Protein 3IR9 (pdb70)

InterPro domains:
  IPR004403 Peptide chain release factor eRF1/aRF1 [PTHR10113] (5-413)
  IPR004403 Peptide chain release factor eRF1/aRF1 [TIGR03676] (8-413)
  IPR005140 eRF1/Pelota-like, N-terminal domain [PF03463] (13-135)
  IPR005140 eRF1/Pelota-like, N-terminal domain [SM01194] (1-136)
  IPR005141 eRF1 domain 2 [PF03464] (141-272)
  IPR005142 eRF1 domain 3 [PF03465] (276-412)
  IPR020918 Peptide chain release factor subunit 1 [MF_00424] (19-414)
  IPR024049 eRF1, domain 1 [G3DSA:3.30.960.10] (1-137)
  IPR024049 eRF1, domain 1 [SSF55481] (2-137)
  IPR029064 Ribosomal protein eL30-like superfamily [G3DSA:3.30.1330.30] (294-415)
  IPR029064 Ribosomal protein eL30-like superfamily [SSF55315] (272-414)
  IPR042226 eRF1, domain 2 superfamily [G3DSA:3.30.420.60] (139-261)

Secondary structure (DSSP, 8-state):
--S--SSHHHHHHHHHHHHHHHH--HHHHHHHHHHHHHT-TT-EEESHHHHHHHHTTT-EEEEEEETT---EEEEEEESSSS-EEEEEE----------B-TTT-PBEEEEEEEEHHHHHHHHHHHTT-EEEEE-S-SHHHHH---STTEEEEESS----/--S--SSHHHHHHHHHHHHHHHH--HHHHHHHHHHHHHH-TTSEEEHHHHHHHHHTTT-EEEEEEETT--EEEEEEEESSSS-EEEEEEE--------EE-TTT-SEEEEEEEEEHHHHHHHHHHHHTPEEEEE-------S-SEEEEESS----

Solvent-accessible surface area: 17846 Å² total

Foldseek 3Di:
DPDDDVCVCVVVVVVVVVVVVVQVCQVVVLVVLVVCVVVPQLQKFFDLVTLVVCLVVLFFQAKFAEPPQQKKKWKKAFPPDGDIDIDIDRDDDPDDAWAADPPPGGTMDTDDIGRSLVVSVVSCVVSVHHYGYAYCDPVSSVVVCPRSRIMTGTPHNPVD/DPDDPVCVCVVVVVVVVVVVVVLLVLCVVVVVLVVCCVVHVQQKFFDPPRLLVQLLVLFFQAKWAEPPFAKKKWKKAFPDDRDIDIDMDGHDPDDDADQADPPPRGGIGGPDIDTSVRVSVVSCVVSVHHYGYPVVVCSVVGRRIMGRTNDGDVD

B-factor: mean 75.36, std 32.59, range [22.82, 235.85]

Structure (mmCIF, N/CA/C/O backbone):
data_3IR9
#
_entry.id   3IR9
#
_cell.length_a   116.124
_cell.length_b   116.124
_cell.length_c   71.454
_cell.angle_alpha   90.00
_cell.angle_beta   90.00
_cell.angle_gamma   120.00
#
_symmetry.space_group_name_H-M   'H 3'
#
loop_
_entity.id
_entity.type
_entity.pdbx_description
1 polymer 'Peptide chain release factor subunit 1'
2 non-polymer 'ZINC ION'
3 water water
#
loop_
_atom_site.group_PDB
_atom_site.id
_atom_site.type_symbol
_atom_site.label_atom_id
_atom_site.label_alt_id
_atom_site.label_comp_id
_atom_site.label_asym_id
_atom_site.label_entity_id
_atom_site.label_seq_id
_atom_site.pdbx_PDB_ins_code
_atom_site.Cartn_x
_atom_site.Cartn_y
_atom_site.Cartn_z
_atom_site.occupancy
_atom_site.B_iso_or_equiv
_atom_site.auth_seq_id
_atom_site.auth_comp_id
_atom_site.auth_asym_id
_atom_site.auth_atom_id
_atom_site.pdbx_PDB_model_num
ATOM 1 N N . ALA A 1 3 ? 5.061 36.781 5.892 1.00 65.02 252 ALA A N 1
ATOM 2 C CA . ALA A 1 3 ? 5.560 37.429 4.682 1.00 126.04 252 ALA A CA 1
ATOM 3 C C . ALA A 1 3 ? 5.945 38.887 4.938 1.00 137.62 252 ALA A C 1
ATOM 4 O O . ALA A 1 3 ? 6.809 39.438 4.252 1.00 60.25 252 ALA A O 1
ATOM 6 N N . TYR A 1 4 ? 5.305 39.502 5.933 1.00 124.47 253 TYR A N 1
ATOM 7 C CA . TYR A 1 4 ? 5.536 40.915 6.248 1.00 76.32 253 TYR A CA 1
ATOM 8 C C . TYR A 1 4 ? 5.833 41.186 7.734 1.00 148.58 253 TYR A C 1
ATOM 9 O O . TYR A 1 4 ? 6.105 42.325 8.126 1.00 66.71 253 TYR A O 1
ATOM 18 N N . THR A 1 5 ? 5.773 40.146 8.558 1.00 107.03 254 THR A N 1
ATOM 19 C CA . THR A 1 5 ? 6.083 40.280 9.981 1.00 115.40 254 THR A CA 1
ATOM 20 C C . THR A 1 5 ? 6.406 38.903 10.571 1.00 180.21 254 THR A C 1
ATOM 21 O O . THR A 1 5 ? 5.934 37.882 10.061 1.00 108.37 254 THR A O 1
ATOM 25 N N . ASP A 1 6 ? 7.226 38.877 11.622 1.00 138.88 255 ASP A N 1
ATOM 26 C CA . ASP A 1 6 ? 7.766 37.623 12.155 1.00 54.71 255 ASP A CA 1
ATOM 27 C C . ASP A 1 6 ? 6.700 36.594 12.516 1.00 138.75 255 ASP A C 1
ATOM 28 O O . ASP A 1 6 ? 5.606 36.946 12.963 1.00 129.05 255 ASP A O 1
ATOM 33 N N . GLU A 1 7 ? 7.050 35.320 12.335 1.00 231.47 256 GLU A N 1
ATOM 34 C CA . GLU A 1 7 ? 6.121 34.208 12.520 1.00 196.60 256 GLU A CA 1
ATOM 35 C C . GLU A 1 7 ? 6.798 33.045 13.254 1.00 120.20 256 GLU A C 1
ATOM 36 O O . GLU A 1 7 ? 6.150 32.273 13.969 1.00 75.23 256 GLU A O 1
ATOM 42 N N . SER A 1 8 ? 8.108 32.927 13.057 1.00 104.20 257 SER A N 1
ATOM 43 C CA . SER A 1 8 ? 8.912 31.915 13.728 1.00 74.20 257 SER A CA 1
ATOM 44 C C . SER A 1 8 ? 8.926 32.176 15.226 1.00 84.01 257 SER A C 1
ATOM 45 O O . SER A 1 8 ? 9.512 31.414 15.993 1.00 89.42 257 SER A O 1
ATOM 48 N N . GLY A 1 9 ? 8.298 33.276 15.629 1.00 74.97 258 GLY A N 1
ATOM 49 C CA . GLY A 1 9 ? 8.130 33.601 17.032 1.00 81.50 258 GLY A CA 1
ATOM 50 C C . GLY A 1 9 ? 9.403 33.969 17.764 1.00 58.86 258 GLY A C 1
ATOM 51 O O . GLY A 1 9 ? 9.574 33.603 18.927 1.00 74.70 258 GLY A O 1
ATOM 52 N N . LEU A 1 10 ? 10.303 34.682 17.092 1.00 111.43 259 LEU A N 1
ATOM 53 C CA . LEU A 1 10 ? 11.479 35.230 17.762 1.00 59.72 259 LEU A CA 1
ATOM 54 C C . LEU A 1 10 ? 11.108 36.596 18.313 1.00 80.68 259 LEU A C 1
ATOM 55 O O . LEU A 1 10 ? 11.554 36.993 19.390 1.00 65.28 259 LEU A O 1
ATOM 60 N N . SER A 1 11 ? 10.282 37.312 17.559 1.00 55.84 260 SER A N 1
ATOM 61 C CA . SER A 1 11 ? 9.716 38.563 18.030 1.00 61.56 260 SER A CA 1
ATOM 62 C C . SER A 1 11 ? 9.115 38.336 19.404 1.00 100.17 260 SER A C 1
ATOM 63 O O . SER A 1 11 ? 9.496 38.998 20.361 1.00 79.96 260 SER A O 1
ATOM 66 N N . GLU A 1 12 ? 8.189 37.383 19.491 1.00 74.46 261 GLU A N 1
ATOM 67 C CA . GLU A 1 12 ? 7.540 37.034 20.753 1.00 57.18 261 GLU A CA 1
ATOM 68 C C . GLU A 1 12 ? 8.548 36.642 21.839 1.00 50.79 261 GLU A C 1
ATOM 69 O O . GLU A 1 12 ? 8.348 36.949 23.014 1.00 94.82 261 GLU A O 1
ATOM 75 N N . LEU A 1 13 ? 9.626 35.965 21.449 1.00 106.54 262 LEU A N 1
ATOM 76 C CA . LEU A 1 13 ? 10.661 35.576 22.405 1.00 68.45 262 LEU A CA 1
ATOM 77 C C . LEU A 1 13 ? 11.410 36.796 22.921 1.00 100.05 262 LEU A C 1
ATOM 78 O O . LEU A 1 13 ? 11.339 37.121 24.105 1.00 94.16 262 LEU A O 1
ATOM 83 N N . VAL A 1 14 ? 12.128 37.463 22.025 1.00 63.67 263 VAL A N 1
ATOM 84 C CA . VAL A 1 14 ? 12.820 38.697 22.366 1.00 62.52 263 VAL A CA 1
ATOM 85 C C . VAL A 1 14 ? 11.861 39.660 23.048 1.00 69.95 263 VAL A C 1
ATOM 86 O O . VAL A 1 14 ? 12.219 40.343 24.009 1.00 118.17 263 VAL A O 1
ATOM 90 N N . ASN A 1 15 ? 10.635 39.701 22.543 1.00 87.07 264 ASN A N 1
ATOM 91 C CA . ASN A 1 15 ? 9.589 40.531 23.118 1.00 96.16 264 ASN A CA 1
ATOM 92 C C . ASN A 1 15 ? 9.407 40.199 24.594 1.00 91.60 264 ASN A C 1
ATOM 93 O O . ASN A 1 15 ? 9.358 41.091 25.441 1.00 82.38 264 ASN A O 1
ATOM 98 N N . ALA A 1 16 ? 9.328 38.904 24.891 1.00 127.55 265 ALA A N 1
ATOM 99 C CA . ALA A 1 16 ? 9.104 38.417 26.251 1.00 128.05 265 ALA A CA 1
ATOM 100 C C . ALA A 1 16 ? 10.114 38.972 27.249 1.00 75.32 265 ALA A C 1
ATOM 101 O O . ALA A 1 16 ? 9.753 39.735 28.143 1.00 75.31 265 ALA A O 1
ATOM 103 N N . ALA A 1 17 ? 11.376 38.578 27.097 1.00 99.78 266 ALA A N 1
ATOM 104 C CA . ALA A 1 17 ? 12.434 39.036 27.989 1.00 65.87 266 ALA A CA 1
ATOM 105 C C . ALA A 1 17 ? 12.352 40.542 28.219 1.00 106.58 266 ALA A C 1
ATOM 106 O O . ALA A 1 17 ? 12.434 41.006 29.353 1.00 86.19 266 ALA A O 1
ATOM 108 N N . GLY A 1 18 ? 12.179 41.293 27.136 1.00 63.62 267 GLY A N 1
ATOM 109 C CA . GLY A 1 18 ? 12.115 42.742 27.197 1.00 41.51 267 GLY A CA 1
ATOM 110 C C . GLY A 1 18 ? 11.148 43.300 28.226 1.00 67.38 267 GLY A C 1
ATOM 111 O O . GLY A 1 18 ? 11.494 44.223 28.959 1.00 58.15 267 GLY A O 1
ATOM 112 N N . GLU A 1 19 ? 9.939 42.748 28.282 1.00 47.32 268 GLU A N 1
ATOM 113 C CA . GLU A 1 19 ? 8.907 43.241 29.197 1.00 57.97 268 GLU A CA 1
ATOM 114 C C . GLU A 1 19 ? 9.259 42.924 30.649 1.00 40.94 268 GLU A C 1
ATOM 115 O O . GLU A 1 19 ? 9.046 43.742 31.538 1.00 76.31 268 GLU A O 1
ATOM 121 N N . LYS A 1 20 ? 9.803 41.735 30.881 1.00 56.38 269 LYS A N 1
ATOM 122 C CA . LYS A 1 20 ? 10.219 41.333 32.218 1.00 53.57 269 LYS A CA 1
ATOM 123 C C . LYS A 1 20 ? 11.324 42.251 32.725 1.00 59.84 269 LYS A C 1
ATOM 124 O O . LYS A 1 20 ? 11.302 42.686 33.876 1.00 64.10 269 LYS A O 1
ATOM 130 N N . LEU A 1 21 ? 12.288 42.544 31.854 1.00 54.78 270 LEU A N 1
ATOM 131 C CA . LEU A 1 21 ? 13.410 43.404 32.209 1.00 54.17 270 LEU A CA 1
ATOM 132 C C . LEU A 1 21 ? 12.929 44.783 32.647 1.00 48.24 270 LEU A C 1
ATOM 133 O O . LEU A 1 21 ? 13.410 45.321 33.643 1.00 46.88 270 LEU A O 1
ATOM 138 N N . GLN A 1 22 ? 11.976 45.342 31.904 1.00 62.12 271 GLN A N 1
ATOM 139 C CA . GLN A 1 22 ? 11.337 46.599 32.286 1.00 51.63 271 GLN A CA 1
ATOM 140 C C . GLN A 1 22 ? 10.831 46.536 33.727 1.00 39.45 271 GLN A C 1
ATOM 141 O O . GLN A 1 22 ? 11.131 47.412 34.535 1.00 93.19 271 GLN A O 1
ATOM 147 N N . ASP A 1 23 ? 10.063 45.495 34.042 1.00 127.18 272 ASP A N 1
ATOM 148 C CA . ASP A 1 23 ? 9.487 45.337 35.376 1.00 34.26 272 ASP A CA 1
ATOM 149 C C . ASP A 1 23 ? 10.581 45.215 36.437 1.00 96.97 272 ASP A C 1
ATOM 150 O O . ASP A 1 23 ? 10.392 45.637 37.579 1.00 66.52 272 ASP A O 1
ATOM 155 N N . LEU A 1 24 ? 11.719 44.636 36.055 1.00 51.41 273 LEU A N 1
ATOM 156 C CA . LEU A 1 24 ? 12.896 44.629 36.917 1.00 64.53 273 LEU A CA 1
ATOM 157 C C . LEU A 1 24 ? 13.398 46.054 37.073 1.00 52.19 273 LEU A C 1
ATOM 158 O O . LEU A 1 24 ? 13.833 46.451 38.152 1.00 72.63 273 LEU A O 1
ATOM 163 N N . GLU A 1 25 ? 13.341 46.818 35.984 1.00 50.86 274 GLU A N 1
ATOM 164 C CA . GLU A 1 25 ? 13.781 48.206 36.010 1.00 62.42 274 GLU A CA 1
ATOM 165 C C . GLU A 1 25 ? 13.048 48.951 37.103 1.00 47.04 274 GLU A C 1
ATOM 166 O O . GLU A 1 25 ? 13.667 49.497 38.010 1.00 73.85 274 GLU A O 1
ATOM 172 N N . LEU A 1 26 ? 11.722 48.967 37.010 1.00 54.16 275 LEU A N 1
ATOM 173 C CA . LEU A 1 26 ? 10.902 49.710 37.958 1.00 66.43 275 LEU A CA 1
ATOM 174 C C . LEU A 1 26 ? 11.067 49.205 39.383 1.00 46.14 275 LEU A C 1
ATOM 175 O O . LEU A 1 26 ? 10.895 49.965 40.337 1.00 65.29 275 LEU A O 1
ATOM 188 N N . GLY A 1 28 ? 13.979 48.257 40.530 1.00 56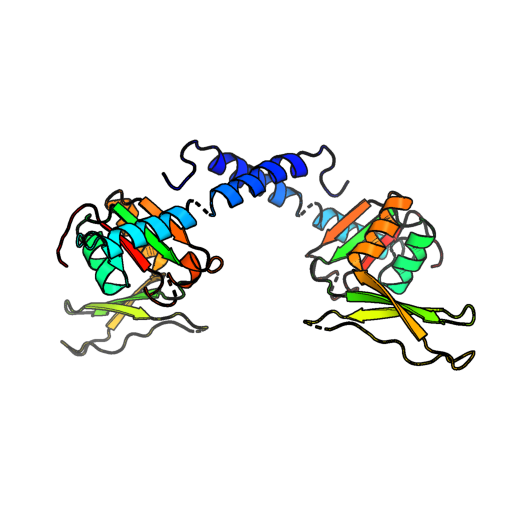.74 277 GLY A N 1
ATOM 189 C CA . GLY A 1 28 ? 15.192 48.972 40.895 1.00 39.18 277 GLY A CA 1
ATOM 190 C C . GLY A 1 28 ? 14.955 50.460 41.105 1.00 39.44 277 GLY A C 1
ATOM 191 O O . GLY A 1 28 ? 15.511 51.056 42.028 1.00 156.64 277 GLY A O 1
ATOM 192 N N . GLN A 1 29 ? 14.117 51.058 40.259 1.00 127.31 278 GLN A N 1
ATOM 193 C CA . GLN A 1 29 ? 13.782 52.478 40.365 1.00 45.40 278 GLN A CA 1
ATOM 194 C C . GLN A 1 29 ? 13.002 52.797 41.642 1.00 53.78 278 GLN A C 1
ATOM 195 O O . GLN A 1 29 ? 13.209 53.843 42.254 1.00 102.93 278 GLN A O 1
ATOM 201 N N . LYS A 1 30 ? 12.094 51.903 42.028 1.00 57.49 279 LYS A N 1
ATOM 202 C CA . LYS A 1 30 ? 11.338 52.064 43.264 1.00 54.11 279 LYS A CA 1
ATOM 203 C C . LYS A 1 30 ? 12.261 52.000 44.469 1.00 37.17 279 LYS A C 1
ATOM 204 O O . LYS A 1 30 ? 12.430 52.988 45.180 1.00 89.25 279 LYS A O 1
ATOM 210 N N . ASN A 1 31 ? 12.849 50.828 44.696 1.00 64.41 280 ASN A N 1
ATOM 211 C CA . ASN A 1 31 ? 13.759 50.617 45.819 1.00 72.52 280 ASN A CA 1
ATOM 212 C C . ASN A 1 31 ? 14.794 51.723 45.959 1.00 97.81 280 ASN A C 1
ATOM 213 O O . ASN A 1 31 ? 15.212 52.052 47.067 1.00 58.48 280 ASN A O 1
ATOM 218 N N . ALA A 1 32 ? 15.202 52.298 44.832 1.00 82.67 281 ALA A N 1
ATOM 219 C CA . ALA A 1 32 ? 16.204 53.358 44.836 1.00 63.90 281 ALA A CA 1
ATOM 220 C C . ALA A 1 32 ? 15.664 54.670 45.415 1.00 122.06 281 ALA A C 1
ATOM 221 O O . ALA A 1 32 ? 16.321 55.300 46.249 1.00 65.76 281 ALA A O 1
ATOM 223 N N . VAL A 1 33 ? 14.478 55.085 44.971 1.00 51.70 282 VAL A N 1
ATOM 224 C CA . VAL A 1 33 ? 13.846 56.269 45.532 1.00 45.16 282 VAL A CA 1
ATOM 225 C C . VAL A 1 33 ? 13.620 56.034 47.020 1.00 49.83 282 VAL A C 1
ATOM 226 O O . VAL A 1 33 ? 13.900 56.895 47.854 1.00 92.28 282 VAL A O 1
ATOM 230 N N . ARG A 1 34 ? 13.128 54.843 47.340 1.00 57.42 283 ARG A N 1
ATOM 231 C CA . ARG A 1 34 ? 12.839 54.462 48.717 1.00 146.53 283 ARG A CA 1
ATOM 232 C C . ARG A 1 34 ? 14.103 54.490 49.583 1.00 145.00 283 ARG A C 1
ATOM 233 O O . ARG A 1 34 ? 14.082 54.985 50.713 1.00 71.46 283 ARG A O 1
ATOM 241 N N . ASP A 1 35 ? 15.204 53.976 49.043 1.00 109.18 284 ASP A N 1
ATOM 242 C CA . ASP A 1 35 ? 16.477 53.992 49.757 1.00 115.90 284 ASP A CA 1
ATOM 243 C C . ASP A 1 35 ? 16.982 55.429 49.955 1.00 80.48 284 ASP A C 1
ATOM 244 O O . ASP A 1 35 ? 17.632 55.734 50.955 1.00 62.86 284 ASP A O 1
ATOM 249 N N . PHE A 1 36 ? 16.664 56.311 49.011 1.00 42.84 285 PHE A N 1
ATOM 250 C CA . PHE A 1 36 ? 16.945 57.728 49.189 1.00 40.57 285 PHE A CA 1
ATOM 251 C C . PHE A 1 36 ? 16.133 58.274 50.348 1.00 80.97 285 PHE A C 1
ATOM 252 O O . PHE A 1 36 ? 16.653 58.983 51.211 1.00 80.68 285 PHE A O 1
ATOM 260 N N . PHE A 1 37 ? 14.845 57.944 50.345 1.00 99.91 286 PHE A N 1
ATOM 261 C CA . PHE A 1 37 ? 13.937 58.346 51.410 1.00 97.60 286 PHE A CA 1
ATOM 262 C C . PHE A 1 37 ? 14.413 57.809 52.768 1.00 70.82 286 PHE A C 1
ATOM 263 O O . PHE A 1 37 ? 14.511 58.555 53.741 1.00 88.29 286 PHE A O 1
ATOM 271 N N . LYS A 1 38 ? 14.722 56.517 52.823 1.00 60.55 287 LYS A N 1
ATOM 272 C CA . LYS A 1 38 ? 15.138 55.874 54.069 1.00 47.24 287 LYS A CA 1
ATOM 273 C C . LYS A 1 38 ? 16.433 56.460 54.629 1.00 50.15 287 LYS A C 1
ATOM 274 O O . LYS A 1 38 ? 16.668 56.418 55.835 1.00 61.51 287 LYS A O 1
ATOM 280 N N . GLU A 1 39 ? 17.271 56.998 53.751 1.00 47.73 288 GLU A N 1
ATOM 281 C CA . GLU A 1 39 ? 18.512 57.634 54.170 1.00 42.24 288 GLU A CA 1
ATOM 282 C C . GLU A 1 39 ? 18.233 59.049 54.645 1.00 54.27 288 GLU A C 1
ATOM 283 O O . GLU A 1 39 ? 18.910 59.571 55.534 1.00 66.29 288 GLU A O 1
ATOM 289 N N . LEU A 1 40 ? 17.228 59.662 54.033 1.00 69.26 289 LEU A N 1
ATOM 290 C CA . LEU A 1 40 ? 16.837 61.027 54.352 1.00 74.21 289 LEU A CA 1
ATOM 291 C C . LEU A 1 40 ? 16.199 61.091 55.730 1.00 66.21 289 LEU A C 1
ATOM 292 O O . LEU A 1 40 ? 16.586 61.910 56.565 1.00 106.65 289 LEU A O 1
ATOM 297 N N . ILE A 1 41 ? 15.217 60.223 55.956 1.00 82.81 290 ILE A N 1
ATOM 298 C CA . ILE A 1 41 ? 14.519 60.163 57.231 1.00 72.86 290 ILE A CA 1
ATOM 299 C C . ILE A 1 41 ? 15.497 59.921 58.367 1.00 71.47 290 ILE A C 1
ATOM 300 O O . ILE A 1 41 ? 15.496 60.643 59.363 1.00 120.26 290 ILE A O 1
ATOM 305 N N . ALA A 1 42 ? 16.322 58.888 58.214 1.00 109.30 291 ALA A N 1
ATOM 306 C CA . ALA A 1 42 ? 17.324 58.544 59.210 1.00 44.02 291 ALA A CA 1
ATOM 307 C C . ALA A 1 42 ? 18.372 59.645 59.267 1.00 63.21 291 ALA A C 1
ATOM 308 O O . ALA A 1 42 ? 19.498 59.416 59.701 1.00 134.92 291 ALA A O 1
ATOM 310 N N . ASP A 1 43 ? 17.984 60.838 58.821 1.00 106.83 292 ASP A N 1
ATOM 311 C CA . ASP A 1 43 ? 18.878 61.990 58.748 1.00 106.43 292 ASP A CA 1
ATOM 312 C C . ASP A 1 43 ? 20.195 61.639 58.079 1.00 104.03 292 ASP A C 1
ATOM 313 O O . ASP A 1 43 ? 20.327 61.717 56.855 1.00 70.33 292 ASP A O 1
ATOM 318 N N . SER A 1 44 ? 21.159 61.246 58.904 1.00 50.78 293 SER A N 1
ATOM 319 C CA . SER A 1 44 ? 22.511 60.912 58.467 1.00 83.39 293 SER A CA 1
ATOM 320 C C . SER A 1 44 ? 23.266 62.082 57.820 1.00 145.38 293 SER A C 1
ATOM 321 O O . SER A 1 44 ? 24.452 62.280 58.081 1.00 116.03 293 SER A O 1
ATOM 324 N N . GLY A 1 45 ? 22.573 62.871 57.006 1.00 52.57 294 GLY A N 1
ATOM 325 C CA . GLY A 1 45 ? 23.237 63.870 56.195 1.00 68.62 294 GLY A CA 1
ATOM 326 C C . GLY A 1 45 ? 23.941 63.155 55.059 1.00 59.40 294 GLY A C 1
ATOM 327 O O . GLY A 1 45 ? 24.969 63.609 54.556 1.00 91.89 294 GLY A O 1
ATOM 328 N N . LYS A 1 46 ? 23.377 62.019 54.663 1.00 55.02 295 LYS A N 1
ATOM 329 C CA . LYS A 1 46 ? 23.941 61.197 53.604 1.00 55.52 295 LYS A CA 1
ATOM 330 C C . LYS A 1 46 ? 23.062 61.245 52.366 1.00 72.23 295 LYS A C 1
ATOM 331 O O . LYS A 1 46 ? 23.053 60.317 51.560 1.00 54.05 295 LYS A O 1
ATOM 337 N N . VAL A 1 47 ? 22.313 62.331 52.227 1.00 56.70 296 VAL A N 1
ATOM 338 C CA . VAL A 1 47 ? 21.469 62.519 51.061 1.00 56.03 296 VAL A CA 1
ATOM 339 C C . VAL A 1 47 ? 21.692 63.908 50.513 1.00 53.38 296 VAL A C 1
ATOM 340 O O . VAL A 1 47 ? 22.427 64.706 51.089 1.00 91.01 296 VAL A O 1
ATOM 344 N N . ALA A 1 48 ? 21.046 64.191 49.394 1.00 47.71 297 ALA A N 1
ATOM 345 C CA . ALA A 1 48 ? 21.145 65.493 48.758 1.00 40.15 297 ALA A CA 1
ATOM 346 C C . ALA A 1 48 ? 20.213 65.496 47.568 1.00 47.44 297 ALA A C 1
ATOM 347 O O . ALA A 1 48 ? 20.056 64.486 46.884 1.00 62.68 297 ALA A O 1
ATOM 349 N N . TYR A 1 49 ? 19.581 66.633 47.328 1.00 59.78 298 TYR A N 1
ATOM 350 C CA . TYR A 1 49 ? 18.608 66.735 46.254 1.00 104.40 298 TYR A CA 1
ATOM 351 C C . TYR A 1 49 ? 18.592 68.151 45.689 1.00 87.45 298 TYR A C 1
ATOM 352 O O . TYR A 1 49 ? 19.058 69.095 46.331 1.00 51.26 298 TYR A O 1
ATOM 361 N N . GLY A 1 50 ? 18.072 68.297 44.478 1.00 55.44 299 GLY A N 1
ATOM 362 C CA . GLY A 1 50 ? 18.066 69.588 43.827 1.00 34.66 299 GLY A CA 1
ATOM 363 C C . GLY A 1 50 ? 19.329 69.802 43.025 1.00 35.12 299 GLY A C 1
ATOM 364 O O . GLY A 1 50 ? 20.397 69.299 43.372 1.00 120.26 299 GLY A O 1
ATOM 365 N N . GLU A 1 51 ? 19.195 70.554 41.941 1.00 63.23 300 GLU A N 1
ATOM 366 C CA . GLU A 1 51 ? 20.292 70.789 41.017 1.00 41.61 300 GLU A CA 1
ATOM 367 C C . GLU A 1 51 ? 21.560 71.299 41.693 1.00 79.22 300 GLU A C 1
ATOM 368 O O . GLU A 1 51 ? 22.636 70.722 41.519 1.00 45.05 300 GLU A O 1
ATOM 374 N N . SER A 1 52 ? 21.434 72.379 42.460 1.00 56.95 301 SER A N 1
ATOM 375 C CA . SER A 1 52 ? 22.604 73.024 43.054 1.00 79.34 301 SER A CA 1
ATOM 376 C C . SER A 1 52 ? 23.297 72.122 44.081 1.00 51.65 301 SER A C 1
ATOM 377 O O . SER A 1 52 ? 24.517 71.934 44.027 1.00 49.76 301 SER A O 1
ATOM 380 N N . GLN A 1 53 ? 22.510 71.546 44.992 1.00 144.36 302 GLN A N 1
ATOM 381 C CA . GLN A 1 53 ? 23.051 70.734 46.086 1.00 52.41 302 GLN A CA 1
ATOM 382 C C . GLN A 1 53 ? 23.677 69.424 45.610 1.00 71.25 302 GLN A C 1
ATOM 383 O O . GLN A 1 53 ? 24.726 69.010 46.099 1.00 49.10 302 GLN A O 1
ATOM 389 N N . VAL A 1 54 ? 23.025 68.761 44.665 1.00 42.63 303 VAL A N 1
ATOM 390 C CA . VAL A 1 54 ? 23.560 67.521 44.139 1.00 34.60 303 VAL A CA 1
ATOM 391 C C . VAL A 1 54 ? 24.768 67.765 43.225 1.00 44.87 303 VAL A C 1
ATOM 392 O O . VAL A 1 54 ? 25.692 66.953 43.188 1.00 48.48 303 VAL A O 1
ATOM 396 N N . ARG A 1 55 ? 24.783 68.895 42.519 1.00 75.36 304 ARG A N 1
ATOM 397 C CA . ARG A 1 55 ? 25.904 69.206 41.624 1.00 30.43 304 ARG A CA 1
ATOM 398 C C . ARG A 1 55 ? 27.232 69.259 42.367 1.00 49.59 304 ARG A C 1
ATOM 399 O O . ARG A 1 55 ? 28.209 68.644 41.944 1.00 68.28 304 ARG A O 1
ATOM 407 N N . ALA A 1 56 ? 27.253 69.991 43.478 1.00 48.93 305 ALA A N 1
ATOM 408 C CA . ALA A 1 56 ? 28.473 70.210 44.253 1.00 65.80 305 ALA A CA 1
ATOM 409 C C . ALA A 1 56 ? 29.056 68.928 44.853 1.00 106.91 305 ALA A C 1
ATOM 410 O O . ALA A 1 56 ? 30.262 68.826 45.090 1.00 45.22 305 ALA A O 1
ATOM 412 N N . ASN A 1 57 ? 28.195 67.953 45.108 1.00 63.81 306 ASN A N 1
ATOM 413 C CA . ASN A 1 57 ? 28.651 66.695 45.668 1.00 37.48 306 ASN A CA 1
ATOM 414 C C . ASN A 1 57 ? 29.314 65.842 44.599 1.00 57.47 306 ASN A C 1
ATOM 415 O O . ASN A 1 57 ? 30.326 65.189 44.853 1.00 42.94 306 ASN A O 1
ATOM 420 N N . LEU A 1 58 ? 28.755 65.879 43.394 1.00 52.55 307 LEU A N 1
ATOM 421 C CA . LEU A 1 58 ? 29.328 65.155 42.262 1.00 36.35 307 LEU A CA 1
ATOM 422 C C . LEU A 1 58 ? 30.722 65.664 41.933 1.00 33.69 307 LEU A C 1
ATOM 423 O O . LEU A 1 58 ? 31.590 64.902 41.496 1.00 53.57 307 LEU A O 1
ATOM 428 N N . GLU A 1 59 ? 30.925 66.962 42.145 1.00 61.77 308 GLU A N 1
ATOM 429 C CA . GLU A 1 59 ? 32.198 67.609 41.840 1.00 122.03 308 GLU A CA 1
ATOM 430 C C . GLU A 1 59 ? 33.244 67.330 42.914 1.00 47.29 308 GLU A C 1
ATOM 431 O O . GLU A 1 59 ? 34.358 67.839 42.859 1.00 53.29 308 GLU A O 1
ATOM 437 N N . ILE A 1 60 ? 32.880 66.503 43.883 1.00 53.63 309 ILE A N 1
ATOM 438 C CA . ILE A 1 60 ? 33.831 66.068 44.885 1.00 61.92 309 ILE A CA 1
ATOM 439 C C . ILE A 1 60 ? 33.714 64.566 45.086 1.00 68.55 309 ILE A C 1
ATOM 440 O O . ILE A 1 60 ? 34.164 64.022 46.096 1.00 78.03 309 ILE A O 1
ATOM 445 N N . ASN A 1 61 ? 33.093 63.903 44.115 1.00 53.99 310 ASN A N 1
ATOM 446 C CA . ASN A 1 61 ? 33.089 62.446 44.071 1.00 48.50 310 ASN A CA 1
ATOM 447 C C . ASN A 1 61 ? 32.422 61.818 45.283 1.00 42.80 310 ASN A C 1
ATOM 448 O O . ASN A 1 61 ? 32.721 60.678 45.635 1.00 43.82 310 ASN A O 1
ATOM 453 N N . SER A 1 62 ? 31.524 62.566 45.920 1.00 48.76 311 SER A N 1
ATOM 454 C CA . SER A 1 62 ? 30.872 62.113 47.152 1.00 120.91 311 SER A CA 1
ATOM 455 C C . SER A 1 62 ? 29.564 61.351 46.923 1.00 39.39 311 SER A C 1
ATOM 456 O O . SER A 1 62 ? 28.963 60.839 47.871 1.00 58.89 311 SER A O 1
ATOM 459 N N . VAL A 1 63 ? 29.126 61.273 45.672 1.00 68.01 312 VAL A N 1
ATOM 460 C CA . VAL A 1 63 ? 27.835 60.660 45.366 1.00 141.90 312 VAL A CA 1
ATOM 461 C C . VAL A 1 63 ? 27.938 59.158 45.111 1.00 56.33 312 VAL A C 1
ATOM 462 O O . VAL A 1 63 ? 28.577 58.712 44.156 1.00 56.53 312 VAL A O 1
ATOM 466 N N . ASP A 1 64 ? 27.308 58.386 45.988 1.00 52.89 313 ASP A N 1
ATOM 467 C CA . ASP A 1 64 ? 27.241 56.943 45.830 1.00 45.44 313 ASP A CA 1
ATOM 468 C C . ASP A 1 64 ? 26.181 56.572 44.803 1.00 80.66 313 ASP A C 1
ATOM 469 O O . ASP A 1 64 ? 26.453 55.801 43.879 1.00 48.04 313 ASP A O 1
ATOM 474 N N . VAL A 1 65 ? 24.979 57.127 44.974 1.00 129.99 314 VAL A N 1
ATOM 475 C CA . VAL A 1 65 ? 23.854 56.890 44.066 1.00 39.18 314 VAL A CA 1
ATOM 476 C C . VAL A 1 65 ? 23.218 58.202 43.591 1.00 44.75 314 VAL A C 1
ATOM 477 O O . VAL A 1 65 ? 22.874 59.061 44.403 1.00 71.24 314 VAL A O 1
ATOM 481 N N . LEU A 1 66 ? 23.058 58.346 42.276 1.00 59.07 315 LEU A N 1
ATOM 482 C CA . LEU A 1 66 ? 22.464 59.550 41.692 1.00 46.34 315 LEU A CA 1
ATOM 483 C C . LEU A 1 66 ? 21.054 59.295 41.163 1.00 50.85 315 LEU A C 1
ATOM 484 O O . LEU A 1 66 ? 20.829 58.344 40.417 1.00 69.35 315 LEU A O 1
ATOM 489 N N . LEU A 1 67 ? 20.108 60.149 41.545 1.00 51.21 316 LEU A N 1
ATOM 490 C CA . LEU A 1 67 ? 18.720 59.994 41.110 1.00 39.96 316 LEU A CA 1
ATOM 491 C C . LEU A 1 67 ? 18.226 61.160 40.242 1.00 33.06 316 LEU A C 1
ATOM 492 O O . LEU A 1 67 ? 18.277 62.320 40.649 1.00 63.13 316 LEU A O 1
ATOM 497 N N . LEU A 1 68 ? 17.749 60.830 39.043 1.00 78.96 317 LEU A N 1
ATOM 498 C CA . LEU A 1 68 ? 17.245 61.812 38.081 1.00 52.61 317 LEU A CA 1
ATOM 4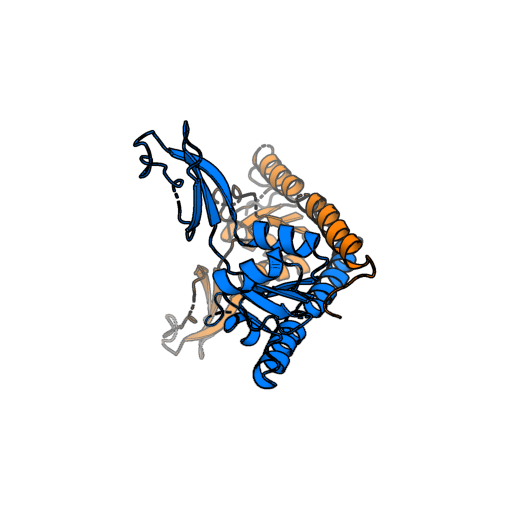99 C C . LEU A 1 68 ? 15.846 61.406 37.593 1.00 63.04 317 LEU A C 1
ATOM 500 O O . LEU A 1 68 ? 15.625 60.250 37.234 1.00 81.90 317 LEU A O 1
ATOM 505 N N . SER A 1 69 ? 14.898 62.341 37.589 1.00 64.56 318 SER A N 1
ATOM 506 C CA . SER A 1 69 ? 13.552 62.035 37.099 1.00 83.20 318 SER A CA 1
ATOM 507 C C . SER A 1 69 ? 13.555 61.889 35.583 1.00 57.53 318 SER A C 1
ATOM 508 O O . SER A 1 69 ? 14.376 62.488 34.892 1.00 99.74 318 SER A O 1
ATOM 511 N N . GLU A 1 70 ? 12.628 61.089 35.073 1.00 121.80 319 GLU A N 1
ATOM 512 C CA . GLU A 1 70 ? 12.501 60.876 33.639 1.00 93.03 319 GLU A CA 1
ATOM 513 C C . GLU A 1 70 ? 11.841 62.103 33.003 1.00 45.57 319 GLU A C 1
ATOM 514 O O . GLU A 1 70 ? 11.509 62.101 31.819 1.00 97.69 319 GLU A O 1
ATOM 520 N N . ASP A 1 71 ? 11.669 63.156 33.799 1.00 54.12 320 ASP A N 1
ATOM 521 C CA . ASP A 1 71 ? 10.955 64.346 33.349 1.00 85.32 320 ASP A CA 1
ATOM 522 C C . ASP A 1 71 ? 11.785 65.624 33.316 1.00 62.12 320 ASP A C 1
ATOM 523 O O . ASP A 1 71 ? 11.273 66.690 32.967 1.00 56.68 320 ASP A O 1
ATOM 528 N N . LEU A 1 72 ? 13.055 65.514 33.688 1.00 62.12 321 LEU A N 1
ATOM 529 C CA . LEU A 1 72 ? 13.950 66.664 33.728 1.00 74.75 321 LEU A CA 1
ATOM 530 C C . LEU A 1 72 ? 14.022 67.369 32.387 1.00 133.01 321 LEU A C 1
ATOM 531 O O . LEU A 1 72 ? 14.656 66.878 31.449 1.00 85.27 321 LEU A O 1
ATOM 536 N N . ARG A 1 73 ? 13.388 68.530 32.302 1.00 83.92 322 ARG A N 1
ATOM 537 C CA . ARG A 1 73 ? 13.429 69.316 31.082 1.00 113.76 322 ARG A CA 1
ATOM 538 C C . ARG A 1 73 ? 14.220 70.600 31.313 1.00 90.33 322 ARG A C 1
ATOM 539 O O . ARG A 1 73 ? 13.639 71.646 31.587 1.00 103.31 322 ARG A O 1
ATOM 547 N N . ALA A 1 74 ? 15.546 70.512 31.207 1.00 54.18 323 ALA A N 1
ATOM 548 C CA . ALA A 1 74 ? 16.414 71.657 31.495 1.00 93.13 323 ALA A CA 1
ATOM 549 C C . ALA A 1 74 ? 17.854 71.470 31.013 1.00 65.49 323 ALA A C 1
ATOM 550 O O . ALA A 1 74 ? 18.433 70.396 31.169 1.00 68.43 323 ALA A O 1
ATOM 552 N N . GLU A 1 75 ? 18.433 72.525 30.441 1.00 75.54 324 GLU A N 1
ATOM 553 C CA . GLU A 1 75 ? 19.812 72.469 29.965 1.00 61.80 324 GLU A CA 1
ATOM 554 C C . GLU A 1 75 ? 20.738 73.339 30.807 1.00 57.86 324 GLU A C 1
ATOM 555 O O . GLU A 1 75 ? 20.309 74.310 31.430 1.00 64.00 324 GLU A O 1
ATOM 561 N N . ARG A 1 76 ? 22.019 72.996 30.798 1.00 58.10 325 ARG A N 1
ATOM 562 C CA . ARG A 1 76 ? 23.031 73.802 31.461 1.00 44.68 325 ARG A CA 1
ATOM 563 C C . ARG A 1 76 ? 23.799 74.627 30.432 1.00 81.18 325 ARG A C 1
ATOM 564 O O . ARG A 1 76 ? 24.433 74.090 29.525 1.00 54.65 325 ARG A O 1
ATOM 572 N N . VAL A 1 77 ? 23.740 75.942 30.579 1.00 52.66 326 VAL A N 1
ATOM 573 C CA . VAL A 1 77 ? 24.362 76.834 29.615 1.00 47.57 326 VAL A CA 1
ATOM 574 C C . VAL A 1 77 ? 25.663 77.429 30.148 1.00 41.13 326 VAL A C 1
ATOM 575 O O . VAL A 1 77 ? 25.682 78.109 31.174 1.00 41.29 326 VAL A O 1
ATOM 579 N N . THR A 1 78 ? 26.759 77.170 29.449 1.00 56.44 327 THR A N 1
ATOM 580 C CA . THR A 1 78 ? 28.012 77.832 29.775 1.00 72.37 327 THR A CA 1
ATOM 581 C C . THR A 1 78 ? 28.213 79.018 28.842 1.00 76.62 327 THR A C 1
ATOM 582 O O . THR A 1 78 ? 27.913 78.948 27.648 1.00 52.12 327 THR A O 1
ATOM 586 N N . THR A 1 79 ? 28.709 80.114 29.399 1.00 55.37 328 THR A N 1
ATOM 587 C CA . THR A 1 79 ? 29.052 81.281 28.605 1.00 71.95 328 THR A CA 1
ATOM 588 C C . THR A 1 79 ? 30.446 81.778 29.015 1.00 52.93 328 THR A C 1
ATOM 589 O O . THR A 1 79 ? 30.860 81.615 30.164 1.00 59.68 328 THR A O 1
ATOM 593 N N . LYS A 1 80 ? 31.177 82.362 28.073 1.00 48.74 329 LYS A N 1
ATOM 594 C CA . LYS A 1 80 ? 32.517 82.859 28.361 1.00 53.33 329 LYS A CA 1
ATOM 595 C C . LYS A 1 80 ? 32.836 84.146 27.592 1.00 59.47 329 LYS A C 1
ATOM 596 O O . LYS A 1 80 ? 32.436 84.316 26.440 1.00 51.20 329 LYS A O 1
ATOM 602 N N . CYS A 1 81 ? 33.559 85.054 28.238 1.00 72.51 330 CYS A N 1
ATOM 603 C CA . CYS A 1 81 ? 33.896 86.322 27.613 1.00 61.50 330 CYS A CA 1
ATOM 604 C C . CYS A 1 81 ? 34.969 86.138 26.549 1.00 95.01 330 CYS A C 1
ATOM 605 O O . CYS A 1 81 ? 35.924 85.379 26.721 1.00 50.19 330 CYS A O 1
ATOM 608 N N . SER A 1 82 ? 34.797 86.857 25.450 1.00 60.93 331 SER A N 1
ATOM 609 C CA . SER A 1 82 ? 35.651 86.708 24.282 1.00 79.87 331 SER A CA 1
ATOM 610 C C . SER A 1 82 ? 37.036 87.339 24.441 1.00 51.47 331 SER A C 1
ATOM 611 O O . SER A 1 82 ? 37.900 87.159 23.583 1.00 89.99 331 SER A O 1
ATOM 614 N N . VAL A 1 83 ? 37.250 88.081 25.526 1.00 120.38 332 VAL A N 1
ATOM 615 C CA . VAL A 1 83 ? 38.558 88.691 25.769 1.00 74.97 332 VAL A CA 1
ATOM 616 C C . VAL A 1 83 ? 39.119 88.405 27.168 1.00 64.75 332 VAL A C 1
ATOM 617 O O . VAL A 1 83 ? 40.214 87.856 27.303 1.00 74.09 332 VAL A O 1
ATOM 621 N N . CYS A 1 84 ? 38.375 88.768 28.206 1.00 78.87 333 CYS A N 1
ATOM 622 C CA . CYS A 1 84 ? 38.863 88.564 29.562 1.00 68.52 333 CYS A CA 1
ATOM 623 C C . CYS A 1 84 ? 38.439 87.186 30.074 1.00 43.75 333 CYS A C 1
ATOM 624 O O . CYS A 1 84 ? 37.810 86.406 29.352 1.00 52.66 333 CYS A O 1
ATOM 627 N N . GLY A 1 85 ? 38.811 86.879 31.309 1.00 56.67 334 GLY A N 1
ATOM 628 C CA . GLY A 1 85 ? 38.575 85.561 31.861 1.00 48.50 334 GLY A CA 1
ATOM 629 C C . GLY A 1 85 ? 37.197 85.359 32.454 1.00 59.33 334 GLY A C 1
ATOM 630 O O . GLY A 1 85 ? 36.971 84.395 33.184 1.00 56.75 334 GLY A O 1
ATOM 631 N N . TYR A 1 86 ? 36.266 86.253 32.144 1.00 47.73 335 TYR A N 1
ATOM 632 C CA . TYR A 1 86 ? 34.918 86.117 32.688 1.00 53.02 335 TYR A CA 1
ATOM 633 C C . TYR A 1 86 ? 34.202 84.873 32.152 1.00 33.87 335 TYR A C 1
ATOM 634 O O . TYR A 1 86 ? 34.330 84.531 30.974 1.00 62.74 335 TYR A O 1
ATOM 643 N N . GLU A 1 87 ? 33.460 84.196 33.026 1.00 68.06 336 GLU A N 1
ATOM 644 C CA . GLU A 1 87 ? 32.582 83.098 32.619 1.00 35.04 336 GLU A CA 1
ATOM 645 C C . GLU A 1 87 ? 31.427 82.926 33.602 1.00 32.90 336 GLU A C 1
ATOM 646 O O . GLU A 1 87 ? 31.493 83.370 34.749 1.00 50.57 336 GLU A O 1
ATOM 652 N N . ASN A 1 88 ? 30.363 82.280 33.145 1.00 46.26 337 ASN A N 1
ATOM 653 C CA . ASN A 1 88 ? 29.274 81.889 34.030 1.00 62.69 337 ASN A CA 1
ATOM 654 C C . ASN A 1 88 ? 28.537 80.674 33.479 1.00 55.01 337 ASN A C 1
ATOM 655 O O . ASN A 1 88 ? 28.589 80.403 32.279 1.00 53.89 337 ASN A O 1
ATOM 660 N N . LYS A 1 89 ? 27.877 79.931 34.364 1.00 40.14 338 LYS A N 1
ATOM 661 C CA . LYS A 1 89 ? 27.023 78.823 33.958 1.00 44.23 338 LYS A CA 1
ATOM 662 C C . LYS A 1 89 ? 25.691 79.030 34.633 1.00 62.24 338 LYS A C 1
ATOM 663 O O . LYS A 1 89 ? 25.585 79.806 35.581 1.00 55.11 338 LYS A O 1
ATOM 669 N N . TRP A 1 90 ? 24.674 78.338 34.140 1.00 50.31 339 TRP A N 1
ATOM 670 C CA . TRP A 1 90 ? 23.358 78.393 34.747 1.00 80.09 339 TRP A CA 1
ATOM 671 C C . TRP A 1 90 ? 22.453 77.411 34.037 1.00 50.41 339 TRP A C 1
ATOM 672 O O . TRP A 1 90 ? 22.721 76.999 32.910 1.00 61.14 339 TRP A O 1
ATOM 683 N N . THR A 1 91 ? 21.382 77.022 34.703 1.00 60.67 340 THR A N 1
ATOM 684 C CA . THR A 1 91 ? 20.480 76.062 34.112 1.00 56.71 340 THR A CA 1
ATOM 685 C C . THR A 1 91 ? 19.182 76.728 33.692 1.00 59.66 340 THR A C 1
ATOM 686 O O . THR A 1 91 ? 18.556 77.459 34.463 1.00 66.96 340 THR A O 1
ATOM 690 N N . ARG A 1 92 ? 18.795 76.480 32.448 1.00 86.01 341 ARG A N 1
ATOM 691 C CA . ARG A 1 92 ? 17.560 77.021 31.914 1.00 88.31 341 ARG A CA 1
ATOM 692 C C . ARG A 1 92 ? 16.666 75.880 31.460 1.00 95.31 341 ARG A C 1
ATOM 693 O O . ARG A 1 92 ? 17.131 74.912 30.856 1.00 143.60 341 ARG A O 1
ATOM 701 N N . ARG A 1 93 ? 15.384 75.987 31.783 1.00 69.03 342 ARG A N 1
ATOM 702 C CA . ARG A 1 93 ? 14.395 75.027 31.322 1.00 111.09 342 ARG A CA 1
ATOM 703 C C . ARG A 1 93 ? 14.244 75.191 29.816 1.00 52.40 342 ARG A C 1
ATOM 704 O O . ARG A 1 93 ? 13.941 76.287 29.349 1.00 70.03 342 ARG A O 1
ATOM 712 N N . TRP A 1 94 ? 14.461 74.124 29.047 1.00 69.82 343 TRP A N 1
ATOM 713 C CA A TRP A 1 94 ? 14.351 74.217 27.592 0.60 102.58 343 TRP A CA 1
ATOM 714 C CA B TRP A 1 94 ? 14.351 74.213 27.593 0.40 101.78 343 TRP A CA 1
ATOM 715 C C . TRP A 1 94 ? 12.909 74.407 27.132 1.00 187.12 343 TRP A C 1
ATOM 716 O O . TRP A 1 94 ? 11.978 73.839 27.706 1.00 160.74 343 TRP A O 1
ATOM 737 N N . LYS A 1 95 ? 12.747 75.215 26.089 1.00 153.62 344 LYS A N 1
ATOM 738 C CA . LYS A 1 95 ? 11.463 75.463 25.447 1.00 106.51 344 LYS A CA 1
ATOM 739 C C . LYS A 1 95 ? 11.739 75.590 23.944 1.00 165.92 344 LYS A C 1
ATOM 740 O O . LYS A 1 95 ? 12.894 75.753 23.547 1.00 133.27 344 LYS A O 1
ATOM 746 N N . PRO A 1 96 ? 10.689 75.506 23.103 1.00 233.08 345 PRO A N 1
ATOM 747 C CA . PRO A 1 96 ? 10.840 75.553 21.642 1.00 178.40 345 PRO A CA 1
ATOM 748 C C . PRO A 1 96 ? 12.061 76.340 21.161 1.00 96.41 345 PRO A C 1
ATOM 749 O O . PRO A 1 96 ? 12.186 76.592 19.962 1.00 77.40 345 PRO A O 1
ATOM 753 N N . PRO A 1 99 ? 13.938 78.836 21.222 1.00 83.77 348 PRO A N 1
ATOM 754 C CA . PRO A 1 99 ? 15.054 78.994 20.285 1.00 139.55 348 PRO A CA 1
ATOM 755 C C . PRO A 1 99 ? 16.360 78.450 20.846 1.00 163.77 348 PRO A C 1
ATOM 756 O O . PRO A 1 99 ? 16.548 77.238 20.952 1.00 151.34 348 PRO A O 1
ATOM 760 N N . ALA A 1 100 ? 17.259 79.365 21.190 1.00 73.68 349 ALA A N 1
ATOM 761 C CA . ALA A 1 100 ? 18.549 79.017 21.765 1.00 116.76 349 ALA A CA 1
ATOM 762 C C . ALA A 1 100 ? 18.983 80.155 22.674 1.00 62.23 349 ALA A C 1
ATOM 763 O O . ALA A 1 100 ? 18.551 81.293 22.487 1.00 55.47 349 ALA A O 1
ATOM 765 N N . PRO A 1 101 ? 19.839 79.852 23.663 1.00 155.14 350 PRO A N 1
ATOM 766 C CA . PRO A 1 101 ? 20.228 80.824 24.692 1.00 54.24 350 PRO A CA 1
ATOM 767 C C . PRO A 1 101 ? 21.151 81.901 24.126 1.00 100.24 350 PRO A C 1
ATOM 768 O O . PRO A 1 101 ? 21.922 81.624 23.206 1.00 116.97 350 PRO A O 1
ATOM 772 N N . ALA A 1 102 ? 21.081 83.110 24.678 1.00 49.83 351 ALA A N 1
ATOM 773 C CA . ALA A 1 102 ? 21.838 84.238 24.137 1.00 140.87 351 ALA A CA 1
ATOM 774 C C . ALA A 1 102 ? 23.038 84.643 24.987 1.00 105.34 351 ALA A C 1
ATOM 775 O O . ALA A 1 102 ? 23.150 84.269 26.158 1.00 66.23 351 ALA A O 1
ATOM 777 N N . ALA A 1 103 ? 23.924 85.424 24.376 1.00 111.14 352 ALA A N 1
ATOM 778 C CA . ALA A 1 103 ? 25.094 85.959 25.054 1.00 70.11 352 ALA A CA 1
ATOM 779 C C . ALA A 1 103 ? 25.188 87.470 24.840 1.00 48.42 352 ALA A C 1
ATOM 780 O O . ALA A 1 103 ? 25.497 87.927 23.741 1.00 52.50 352 ALA A O 1
ATOM 782 N N . GLY A 1 104 ? 24.929 88.233 25.900 1.00 46.07 353 GLY A N 1
ATOM 783 C CA . GLY A 1 104 ? 25.042 89.679 25.862 1.00 46.26 353 GLY A CA 1
ATOM 784 C C . GLY A 1 104 ? 26.473 90.167 26.022 1.00 99.68 353 GLY A C 1
ATOM 785 O O . GLY A 1 104 ? 27.370 89.684 25.328 1.00 56.02 353 GLY A O 1
ATOM 786 N N . ASN A 1 105 ? 26.680 91.124 26.931 1.00 149.67 354 ASN A N 1
ATOM 787 C CA . ASN A 1 105 ? 27.997 91.735 27.168 1.00 61.38 354 ASN A CA 1
ATOM 788 C C . ASN A 1 105 ? 28.653 91.344 28.496 1.00 69.71 354 ASN A C 1
ATOM 789 O O . ASN A 1 105 ? 27.987 90.878 29.427 1.00 58.73 354 ASN A O 1
ATOM 794 N N . CYS A 1 106 ? 29.962 91.570 28.580 1.00 47.59 355 CYS A N 1
ATOM 795 C CA . CYS A 1 106 ? 30.742 91.221 29.766 1.00 82.80 355 CYS A CA 1
ATOM 796 C C . CYS A 1 106 ? 30.591 92.257 30.876 1.00 48.30 355 CYS A C 1
ATOM 797 O O . CYS A 1 106 ? 30.939 93.419 30.695 1.00 77.18 355 CYS A O 1
ATOM 800 N N . PRO A 1 107 ? 30.080 91.833 32.037 1.00 49.03 356 PRO A N 1
ATOM 801 C CA . PRO A 1 107 ? 29.883 92.761 33.151 1.00 49.97 356 PRO A CA 1
ATOM 802 C C . PRO A 1 107 ? 31.231 93.147 33.749 1.00 54.40 356 PRO A C 1
ATOM 803 O O . PRO A 1 107 ? 31.291 93.953 34.674 1.00 69.33 356 PRO A O 1
ATOM 807 N N . LYS A 1 108 ? 32.303 92.583 33.200 1.00 42.44 357 LYS A N 1
ATOM 808 C CA . LYS A 1 108 ? 33.655 92.869 33.666 1.00 46.95 357 LYS A CA 1
ATOM 809 C C . LYS A 1 108 ? 34.400 93.845 32.754 1.00 53.31 357 LYS A C 1
ATOM 810 O O . LYS A 1 108 ? 34.962 94.830 33.228 1.00 65.99 357 LYS A O 1
ATOM 816 N N . CYS A 1 109 ? 34.401 93.572 31.451 1.00 69.00 358 CYS A N 1
ATOM 817 C CA . CYS A 1 109 ? 35.166 94.382 30.501 1.00 46.49 358 CYS A CA 1
ATOM 818 C C . CYS A 1 109 ? 34.299 94.951 29.382 1.00 62.65 358 CYS A C 1
ATOM 819 O O . CYS A 1 109 ? 34.777 95.696 28.520 1.00 54.61 358 CYS A O 1
ATOM 822 N N . GLY A 1 110 ? 33.024 94.590 29.393 1.00 50.23 359 GLY A N 1
ATOM 823 C CA . GLY A 1 110 ? 32.088 95.111 28.418 1.00 44.07 359 GLY A CA 1
ATOM 824 C C . GLY A 1 110 ? 32.166 94.492 27.035 1.00 81.00 359 GLY A C 1
ATOM 825 O O . GLY A 1 110 ? 31.485 94.949 26.122 1.00 92.04 359 GLY A O 1
ATOM 826 N N . SER A 1 111 ? 32.987 93.459 26.870 1.00 95.55 360 SER A N 1
ATOM 827 C CA . SER A 1 111 ? 33.076 92.758 25.591 1.00 41.50 360 SER A CA 1
ATOM 828 C C . SER A 1 111 ? 31.905 91.797 25.412 1.00 87.94 360 SER A C 1
ATOM 829 O O . SER A 1 111 ? 31.228 91.446 26.380 1.00 58.34 360 SER A O 1
ATOM 832 N N . SER A 1 112 ? 31.673 91.367 24.174 1.00 81.42 361 SER A N 1
ATOM 833 C CA . SER A 1 112 ? 30.586 90.436 23.887 1.00 83.41 361 SER A CA 1
ATOM 834 C C . SER A 1 112 ? 30.878 89.057 24.470 1.00 155.40 361 SER A C 1
ATOM 835 O O . SER A 1 112 ? 31.927 88.466 24.210 1.00 70.13 361 SER A O 1
ATOM 838 N N . LEU A 1 113 ? 29.949 88.562 25.279 1.00 62.87 362 LEU A N 1
ATOM 839 C CA . LEU A 1 113 ? 29.988 87.182 25.725 1.00 49.86 362 LEU A CA 1
ATOM 840 C C . LEU A 1 113 ? 29.527 86.284 24.579 1.00 74.76 362 LEU A C 1
ATOM 841 O O . LEU A 1 113 ? 28.965 86.759 23.587 1.00 57.85 362 LEU A O 1
ATOM 846 N N . GLU A 1 114 ? 29.769 84.986 24.713 1.00 51.22 363 GLU A N 1
ATOM 847 C CA . GLU A 1 114 ? 29.342 84.024 23.709 1.00 34.31 363 GLU A CA 1
ATOM 848 C C . GLU A 1 114 ? 29.104 82.679 24.387 1.00 35.31 363 GLU A C 1
ATOM 849 O O . GLU A 1 114 ? 29.902 82.259 25.221 1.00 49.55 363 GLU A O 1
ATOM 855 N N . VAL A 1 115 ? 28.010 82.006 24.045 1.00 83.23 364 VAL A N 1
ATOM 856 C CA . VAL A 1 115 ? 27.726 80.705 24.643 1.00 52.23 364 VAL A CA 1
ATOM 857 C C . VAL A 1 115 ? 28.660 79.663 24.044 1.00 100.87 364 VAL A C 1
ATOM 858 O O . VAL A 1 115 ? 28.749 79.529 22.821 1.00 52.43 364 VAL A O 1
ATOM 862 N N . THR A 1 116 ? 29.365 78.937 24.909 1.00 108.40 365 THR A N 1
ATOM 863 C CA . THR A 1 116 ? 30.389 77.999 24.455 1.00 63.40 365 THR A CA 1
ATOM 864 C C . THR A 1 116 ? 29.918 76.539 24.431 1.00 68.18 365 THR A C 1
ATOM 865 O O . THR A 1 116 ? 30.491 75.705 23.727 1.00 46.41 365 THR A O 1
ATOM 869 N N . ASP A 1 117 ? 28.872 76.236 25.194 1.00 53.48 366 ASP A N 1
ATOM 870 C CA . ASP A 1 117 ? 28.272 74.905 25.164 1.00 63.51 366 ASP A CA 1
ATOM 871 C C . ASP A 1 117 ? 26.915 74.903 25.846 1.00 38.20 366 ASP A C 1
ATOM 872 O O . ASP A 1 117 ? 26.699 75.605 26.835 1.00 61.83 366 ASP A O 1
ATOM 877 N N . VAL A 1 118 ? 25.997 74.124 25.287 1.00 61.19 367 VAL A N 1
ATOM 878 C CA . VAL A 1 118 ? 24.747 73.811 25.952 1.00 41.29 367 VAL A CA 1
ATOM 879 C C . VAL A 1 118 ? 24.664 72.295 26.090 1.00 76.43 367 VAL A C 1
ATOM 880 O O . VAL A 1 118 ? 24.965 71.552 25.150 1.00 68.03 367 VAL A O 1
ATOM 884 N N . THR A 1 119 ? 24.288 71.849 27.283 1.00 68.27 368 THR A N 1
ATOM 885 C CA . THR A 1 119 ? 24.202 70.432 27.603 1.00 35.47 368 THR A CA 1
ATOM 886 C C . THR A 1 119 ? 22.970 70.233 28.476 1.00 54.09 368 THR A C 1
ATOM 887 O O . THR A 1 119 ? 22.763 70.971 29.438 1.00 60.00 368 THR A O 1
ATOM 891 N N . ASP A 1 120 ? 22.133 69.262 28.131 1.00 52.81 369 ASP A N 1
ATOM 892 C CA . ASP A 1 120 ? 20.992 68.942 28.977 1.00 57.84 369 ASP A CA 1
ATOM 893 C C . ASP A 1 120 ? 21.542 68.650 30.366 1.00 47.42 369 ASP A C 1
ATOM 894 O O . ASP A 1 120 ? 22.668 68.174 30.493 1.00 54.46 369 ASP A O 1
ATOM 899 N N . ILE A 1 121 ? 20.771 68.938 31.407 1.00 50.73 370 ILE A N 1
ATOM 900 C CA . ILE A 1 121 ? 21.236 68.666 32.768 1.00 87.70 370 ILE A CA 1
ATOM 901 C C . ILE A 1 121 ? 21.517 67.175 33.014 1.00 100.80 370 ILE A C 1
ATOM 902 O O . ILE A 1 121 ? 22.560 66.820 33.565 1.00 55.25 370 ILE A O 1
ATOM 907 N N . VAL A 1 122 ? 20.601 66.308 32.592 1.00 50.73 371 VAL A N 1
ATOM 908 C CA . VAL A 1 122 ? 20.787 64.864 32.756 1.00 57.23 371 VAL A CA 1
ATOM 909 C C . VAL A 1 122 ? 22.107 64.362 32.160 1.00 64.18 371 VAL A C 1
ATOM 910 O O . VAL A 1 122 ? 22.684 63.392 32.649 1.00 60.05 371 VAL A O 1
ATOM 914 N N . ASP A 1 123 ? 22.588 65.034 31.118 1.00 58.34 372 ASP A N 1
ATOM 915 C CA . ASP A 1 123 ? 23.904 64.739 30.559 1.00 61.58 372 ASP A CA 1
ATOM 916 C C . ASP A 1 123 ? 24.992 65.032 31.587 1.00 112.81 372 ASP A C 1
ATOM 917 O O . ASP A 1 123 ? 25.668 64.122 32.067 1.00 107.72 372 ASP A O 1
ATOM 922 N N . GLU A 1 124 ? 25.147 66.314 31.914 1.00 105.89 373 GLU A N 1
ATOM 923 C CA . GLU A 1 124 ? 26.201 66.785 32.811 1.00 94.78 373 GLU A CA 1
ATOM 924 C C . GLU A 1 124 ? 26.324 65.936 34.069 1.00 55.82 373 GLU A C 1
ATOM 925 O O . GLU A 1 124 ? 27.429 65.625 34.514 1.00 71.26 373 GLU A O 1
ATOM 931 N N . PHE A 1 125 ? 25.180 65.567 34.637 1.00 52.38 374 PHE A N 1
ATOM 932 C CA . PHE A 1 125 ? 25.146 64.868 35.916 1.00 38.45 374 PHE A CA 1
ATOM 933 C C . PHE A 1 125 ? 25.548 63.404 35.780 1.00 50.94 374 PHE A C 1
ATOM 934 O O . PHE A 1 125 ? 26.059 62.804 36.724 1.00 58.28 374 PHE A O 1
ATOM 942 N N . SER A 1 126 ? 25.334 62.844 34.594 1.00 66.51 375 SER A N 1
ATOM 943 C CA . SER A 1 126 ? 25.749 61.478 34.300 1.00 45.78 375 SER A CA 1
ATOM 944 C C . SER A 1 126 ? 27.243 61.417 33.983 1.00 57.86 375 SER A C 1
ATOM 945 O O . SER A 1 126 ? 27.922 60.445 34.321 1.00 57.64 375 SER A O 1
ATOM 948 N N . GLU A 1 127 ? 27.743 62.467 33.335 1.00 62.58 376 GLU A N 1
ATOM 949 C CA . GLU A 1 127 ? 29.171 62.617 33.070 1.00 41.39 376 GLU A CA 1
ATOM 950 C C . GLU A 1 127 ? 29.948 62.654 34.387 1.00 42.14 376 GLU A C 1
ATOM 951 O O . GLU A 1 127 ? 30.964 61.978 34.539 1.00 88.64 376 GLU A O 1
ATOM 957 N N . LEU A 1 128 ? 29.463 63.451 35.335 1.00 49.66 377 LEU A N 1
ATOM 958 C CA . LEU A 1 128 ? 30.097 63.553 36.643 1.00 45.84 377 LEU A CA 1
ATOM 959 C C . LEU A 1 128 ? 29.916 62.273 37.446 1.00 73.82 377 LEU A C 1
ATOM 960 O O . LEU A 1 128 ? 30.858 61.797 38.075 1.00 100.12 377 LEU A O 1
ATOM 965 N N . ALA A 1 129 ? 28.703 61.724 37.438 1.00 75.78 378 ALA A N 1
ATOM 966 C CA . ALA A 1 129 ? 28.453 60.454 38.106 1.00 67.88 378 ALA A CA 1
ATOM 967 C C . ALA A 1 129 ? 29.488 59.442 37.647 1.00 70.42 378 ALA A C 1
ATOM 968 O O . ALA A 1 129 ? 30.222 58.880 38.458 1.00 101.93 378 ALA A O 1
ATOM 970 N N . ASP A 1 130 ? 29.551 59.227 36.337 1.00 51.62 379 ASP A N 1
ATOM 971 C CA . ASP A 1 130 ? 30.470 58.255 35.761 1.00 65.33 379 ASP A CA 1
ATOM 972 C C . ASP A 1 130 ? 31.895 58.519 36.246 1.00 52.27 379 ASP A C 1
ATOM 973 O O . ASP A 1 130 ? 32.618 57.602 36.642 1.00 77.27 379 ASP A O 1
ATOM 978 N N . LYS A 1 131 ? 32.284 59.788 36.211 1.00 77.44 380 LYS A N 1
ATOM 979 C CA . LYS A 1 131 ? 33.586 60.225 36.703 1.00 130.95 380 LYS A CA 1
ATOM 980 C C . LYS A 1 131 ? 33.925 59.642 38.082 1.00 69.57 380 LYS A C 1
ATOM 981 O O . LYS A 1 131 ? 34.960 58.990 38.243 1.00 56.20 380 LYS A O 1
ATOM 987 N N . SER A 1 132 ? 33.041 59.850 39.058 1.00 164.23 381 SER A N 1
ATOM 988 C CA . SER A 1 132 ? 33.309 59.444 40.441 1.00 67.11 381 SER A CA 1
ATOM 989 C C . SER A 1 132 ? 32.814 58.036 40.774 1.00 45.27 381 SER A C 1
ATOM 990 O O . SER A 1 132 ? 32.728 57.668 41.943 1.00 57.81 381 SER A O 1
ATOM 993 N N . ASN A 1 133 ? 32.499 57.253 39.746 1.00 75.22 382 ASN A N 1
ATOM 994 C CA . ASN A 1 133 ? 31.986 55.897 39.936 1.00 50.20 382 ASN A CA 1
ATOM 995 C C . ASN A 1 133 ? 30.625 55.840 40.614 1.00 67.88 382 ASN A C 1
ATOM 996 O O . ASN A 1 133 ? 30.178 54.771 41.039 1.00 78.94 382 ASN A O 1
ATOM 1001 N N . ALA A 1 134 ? 29.976 56.993 40.723 1.00 63.16 383 ALA A N 1
ATOM 1002 C CA . ALA A 1 134 ? 28.618 57.044 41.234 1.00 57.37 383 ALA A CA 1
ATOM 1003 C C . ALA A 1 134 ? 27.735 56.141 40.376 1.00 90.55 383 ALA A C 1
ATOM 1004 O O . ALA A 1 134 ? 27.954 56.009 39.166 1.00 53.37 383 ALA A O 1
ATOM 1006 N N . LYS A 1 135 ? 26.754 55.508 41.013 1.00 61.10 384 LYS A N 1
ATOM 1007 C CA . LYS A 1 135 ? 25.754 54.714 40.303 1.00 65.13 384 LYS A CA 1
ATOM 1008 C C . LYS A 1 135 ? 24.631 55.616 39.768 1.00 69.59 384 LYS A C 1
ATOM 1009 O O . LYS A 1 135 ? 24.100 56.461 40.493 1.00 67.64 384 LYS A O 1
ATOM 1015 N N . VAL A 1 136 ? 24.278 55.437 38.497 1.00 127.56 385 VAL A N 1
ATOM 1016 C CA . VAL A 1 136 ? 23.278 56.287 37.848 1.00 86.58 385 VAL A CA 1
ATOM 1017 C C . VAL A 1 136 ? 21.922 55.586 37.681 1.00 62.86 385 VAL A C 1
ATOM 1018 O O . VAL A 1 136 ? 21.806 54.610 36.936 1.00 45.79 385 VAL A O 1
ATOM 1022 N N . VAL A 1 137 ? 20.909 56.099 38.381 1.00 40.34 386 VAL A N 1
ATOM 1023 C CA . VAL A 1 137 ? 19.546 55.562 38.335 1.00 56.15 386 VAL A CA 1
ATOM 1024 C C . VAL A 1 137 ? 18.541 56.584 37.796 1.00 143.58 386 VAL A C 1
ATOM 1025 O O . VAL A 1 137 ? 18.575 57.756 38.172 1.00 64.14 386 VAL A O 1
ATOM 1029 N N . PHE A 1 138 ? 17.640 56.133 36.924 1.00 102.79 387 PHE A N 1
ATOM 1030 C CA . PHE A 1 138 ? 16.598 57.001 36.382 1.00 71.59 387 PHE A CA 1
ATOM 1031 C C . PHE A 1 138 ? 15.242 56.667 36.987 1.00 48.43 387 PHE A C 1
ATOM 1032 O O . PHE A 1 138 ? 15.020 55.544 37.435 1.00 146.72 387 PHE A O 1
ATOM 1040 N N . VAL A 1 139 ? 14.338 57.640 37.008 1.00 54.23 388 VAL A N 1
ATOM 1041 C CA . VAL A 1 139 ? 13.054 57.440 37.661 1.00 45.48 388 VAL A CA 1
ATOM 1042 C C . VAL A 1 139 ? 11.892 57.982 36.835 1.00 96.90 388 VAL A C 1
ATOM 1043 O O . VAL A 1 139 ? 11.673 59.191 36.774 1.00 109.92 388 VAL A O 1
ATOM 1047 N N . SER A 1 140 ? 11.147 57.077 36.205 1.00 151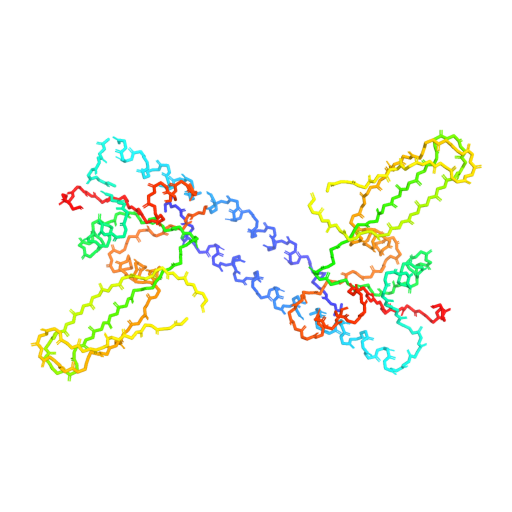.45 389 SER A N 1
ATOM 1048 C CA . SER A 1 140 ? 9.980 57.465 35.429 1.00 95.38 389 SER A CA 1
ATOM 1049 C C . SER A 1 140 ? 9.017 58.210 36.331 1.00 44.59 389 SER A C 1
ATOM 1050 O O . SER A 1 140 ? 8.972 57.980 37.538 1.00 62.70 389 SER A O 1
ATOM 1053 N N . THR A 1 141 ? 8.251 59.107 35.729 1.00 50.48 390 THR A N 1
ATOM 1054 C CA . THR A 1 141 ? 7.288 59.912 36.453 1.00 34.25 390 THR A CA 1
ATOM 1055 C C . THR A 1 141 ? 5.959 59.176 36.556 1.00 91.27 390 THR A C 1
ATOM 1056 O O . THR A 1 141 ? 4.916 59.694 36.153 1.00 157.40 390 THR A O 1
ATOM 1060 N N . ASP A 1 142 ? 5.995 57.960 37.089 1.00 73.38 391 ASP A N 1
ATOM 1061 C CA . ASP A 1 142 ? 4.786 57.149 37.166 1.00 88.28 391 ASP A CA 1
ATOM 1062 C C . ASP A 1 142 ? 4.386 56.848 38.612 1.00 118.49 391 ASP A C 1
ATOM 1063 O O . ASP A 1 142 ? 3.442 57.444 39.134 1.00 89.18 391 ASP A O 1
ATOM 1068 N N . PHE A 1 143 ? 5.101 55.928 39.257 1.00 68.28 392 PHE A N 1
ATOM 1069 C CA . PHE A 1 143 ? 4.822 55.608 40.657 1.00 56.24 392 PHE A CA 1
ATOM 1070 C C . PHE A 1 143 ? 5.046 56.833 41.534 1.00 52.62 392 PHE A C 1
ATOM 1071 O O . PHE A 1 143 ? 5.857 57.698 41.205 1.00 94.73 392 PHE A O 1
ATOM 1079 N N . ASP A 1 144 ? 4.317 56.917 42.641 1.00 48.45 393 ASP A N 1
ATOM 1080 C CA . ASP A 1 144 ? 4.314 58.144 43.426 1.00 135.68 393 ASP A CA 1
ATOM 1081 C C . ASP A 1 144 ? 5.745 58.553 43.733 1.00 60.41 393 ASP A C 1
ATOM 1082 O O . ASP A 1 144 ? 6.132 59.699 43.527 1.00 73.22 393 ASP A O 1
ATOM 1087 N N . GLU A 1 145 ? 6.528 57.596 44.213 1.00 110.72 394 GLU A N 1
ATOM 1088 C CA . GLU A 1 145 ? 7.919 57.834 44.553 1.00 55.31 394 GLU A CA 1
ATOM 1089 C C . GLU A 1 145 ? 8.599 58.605 43.431 1.00 57.26 394 GLU A C 1
ATOM 1090 O O . GLU A 1 145 ? 9.162 59.677 43.651 1.00 48.69 394 GLU A O 1
ATOM 1096 N N . GLY A 1 146 ? 8.525 58.057 42.222 1.00 66.96 395 GLY A N 1
ATOM 1097 C CA . GLY A 1 146 ? 9.113 58.686 41.053 1.00 121.13 395 GLY A CA 1
ATOM 1098 C C . GLY A 1 146 ? 8.417 59.970 40.653 1.00 87.55 395 GLY A C 1
ATOM 1099 O O . GLY A 1 146 ? 8.941 60.779 39.876 1.00 71.96 395 GLY A O 1
ATOM 1100 N N . SER A 1 147 ? 7.219 60.152 41.190 1.00 58.90 396 SER A N 1
ATOM 1101 C CA . SER A 1 147 ? 6.472 61.377 40.972 1.00 66.92 396 SER A CA 1
ATOM 1102 C C . SER A 1 147 ? 6.961 62.454 41.938 1.00 77.35 396 SER A C 1
ATOM 1103 O O . SER A 1 147 ? 7.336 63.549 41.522 1.00 78.48 396 SER A O 1
ATOM 1106 N N . GLN A 1 148 ? 6.973 62.133 43.227 1.00 89.11 397 GLN A N 1
ATOM 1107 C CA . GLN A 1 148 ? 7.488 63.057 44.230 1.00 66.59 397 GLN A CA 1
ATOM 1108 C C . GLN A 1 148 ? 8.920 63.468 43.910 1.00 100.72 397 GLN A C 1
ATOM 1109 O O . GLN A 1 148 ? 9.296 64.623 44.096 1.00 74.93 397 GLN A O 1
ATOM 1115 N N . LEU A 1 149 ? 9.713 62.520 43.420 1.00 81.07 398 LEU A N 1
ATOM 1116 C CA . LEU A 1 149 ? 11.087 62.812 43.031 1.00 91.99 398 LEU A CA 1
ATOM 1117 C C . LEU A 1 149 ? 11.155 64.105 42.222 1.00 79.76 398 LEU A C 1
ATOM 1118 O O . LEU A 1 149 ? 11.962 64.988 42.520 1.00 66.00 398 LEU A O 1
ATOM 1131 N N . ASN A 1 151 ? 8.419 66.202 41.708 1.00 98.54 400 ASN A N 1
ATOM 1132 C CA . ASN A 1 151 ? 7.572 67.200 42.359 1.00 127.31 400 ASN A CA 1
ATOM 1133 C C . ASN A 1 151 ? 8.339 68.028 43.383 1.00 130.52 400 ASN A C 1
ATOM 1134 O O . ASN A 1 151 ? 8.444 69.251 43.273 1.00 63.73 400 ASN A O 1
ATOM 1139 N N . ALA A 1 152 ? 8.875 67.343 44.384 1.00 60.14 401 ALA A N 1
ATOM 1140 C CA . ALA A 1 152 ? 9.580 68.004 45.470 1.00 52.57 401 ALA A CA 1
ATOM 1141 C C . ALA A 1 152 ? 11.056 68.243 45.160 1.00 44.90 401 ALA A C 1
ATOM 1142 O O . ALA A 1 152 ? 11.493 69.389 45.053 1.00 128.57 401 ALA A O 1
ATOM 1144 N N . PHE A 1 153 ? 11.815 67.157 45.010 1.00 167.88 402 PHE A N 1
ATOM 1145 C CA . PHE A 1 153 ? 13.282 67.219 44.988 1.00 88.02 402 PHE A CA 1
ATOM 1146 C C . PHE A 1 153 ? 13.913 67.728 43.694 1.00 81.50 402 PHE A C 1
ATOM 1147 O O . PHE A 1 153 ? 15.071 67.427 43.416 1.00 60.54 402 PHE A O 1
ATOM 1155 N N . GLY A 1 154 ? 13.169 68.494 42.907 1.00 82.52 403 GLY A N 1
ATOM 1156 C CA . GLY A 1 154 ? 13.710 69.038 41.676 1.00 42.86 403 GLY A CA 1
ATOM 1157 C C . GLY A 1 154 ? 13.988 67.971 40.634 1.00 42.24 403 GLY A C 1
ATOM 1158 O O . GLY A 1 154 ? 14.500 68.264 39.558 1.00 68.17 403 GLY A O 1
ATOM 1159 N N . GLY A 1 155 ? 13.646 66.728 40.947 1.00 62.74 404 GLY A N 1
ATOM 1160 C CA . GLY A 1 155 ? 13.831 65.639 40.004 1.00 63.56 404 GLY A CA 1
ATOM 1161 C C . GLY A 1 155 ? 15.281 65.230 39.925 1.00 53.18 404 GLY A C 1
ATOM 1162 O O . GLY A 1 155 ? 15.727 64.666 38.929 1.00 64.27 404 GLY A O 1
ATOM 1163 N N . ILE A 1 156 ? 16.013 65.532 40.994 1.00 123.42 405 ILE A N 1
ATOM 1164 C CA . ILE A 1 156 ? 17.435 65.235 41.107 1.00 53.48 405 ILE A CA 1
ATOM 1165 C C . ILE A 1 156 ? 17.768 64.993 42.574 1.00 41.58 405 ILE A C 1
ATOM 1166 O O . ILE A 1 156 ? 17.787 65.924 43.374 1.00 63.46 405 ILE A O 1
ATOM 1171 N N . ALA A 1 157 ? 18.024 63.746 42.938 1.00 46.37 406 ALA A N 1
ATOM 1172 C CA . ALA A 1 157 ? 18.360 63.431 44.316 1.00 56.49 406 ALA A CA 1
ATOM 1173 C C . ALA A 1 157 ? 19.663 62.655 44.354 1.00 73.92 406 ALA A C 1
ATOM 1174 O O . ALA A 1 157 ? 20.281 62.417 43.319 1.00 55.41 406 ALA A O 1
ATOM 1176 N N . ALA A 1 158 ? 20.083 62.260 45.548 1.00 85.61 407 ALA A N 1
ATOM 1177 C CA . ALA A 1 158 ? 21.291 61.463 45.688 1.00 79.49 407 ALA A CA 1
ATOM 1178 C C . ALA A 1 158 ? 21.475 60.933 47.103 1.00 61.30 407 ALA A C 1
ATOM 1179 O O . ALA A 1 158 ? 21.217 61.631 48.084 1.00 73.32 407 ALA A O 1
ATOM 1181 N N . ILE A 1 159 ? 21.901 59.679 47.191 1.00 65.39 408 ILE A N 1
ATOM 1182 C CA . ILE A 1 159 ? 22.402 59.125 48.434 1.00 54.93 408 ILE A CA 1
ATOM 1183 C C . ILE A 1 159 ? 23.915 59.286 48.403 1.00 79.18 408 ILE A C 1
ATOM 1184 O O . ILE A 1 159 ? 24.563 58.984 47.398 1.00 54.91 408 ILE A O 1
ATOM 1189 N N . LEU A 1 160 ? 24.478 59.780 49.497 1.00 54.50 409 LEU A N 1
ATOM 1190 C CA . LEU A 1 160 ? 25.899 60.081 49.536 1.00 44.23 409 LEU A CA 1
ATOM 1191 C C . LEU A 1 160 ? 26.695 58.948 50.179 1.00 50.35 409 LEU A C 1
ATOM 1192 O O . LEU A 1 160 ? 26.143 58.114 50.898 1.00 54.36 409 LEU A O 1
ATOM 1197 N N . ARG A 1 161 ? 27.994 58.921 49.901 1.00 67.47 410 ARG A N 1
ATOM 1198 C CA . ARG A 1 161 ? 28.896 57.948 50.506 1.00 56.54 410 ARG A CA 1
ATOM 1199 C C . ARG A 1 161 ? 29.205 58.347 51.944 1.00 42.95 410 ARG A C 1
ATOM 1200 O O . ARG A 1 161 ? 29.349 57.495 52.824 1.00 71.60 410 ARG A O 1
ATOM 1208 N N . TYR A 1 162 ?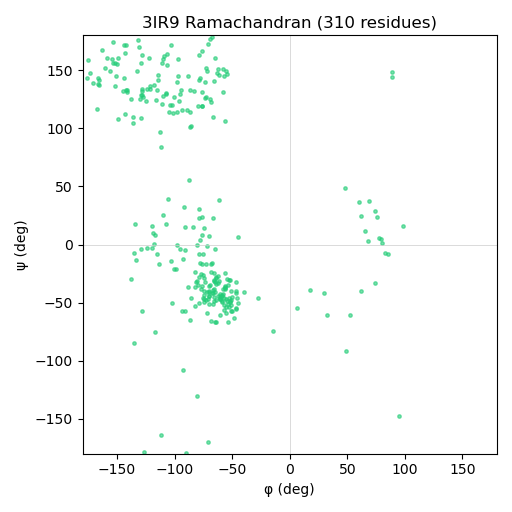 29.293 59.655 52.167 1.00 102.86 411 TYR A N 1
ATOM 1209 C CA . TYR A 1 162 ? 29.527 60.219 53.497 1.00 114.28 411 TYR A CA 1
ATOM 1210 C C . TYR A 1 162 ? 28.769 61.545 53.713 1.00 112.56 411 TYR A C 1
ATOM 1211 O O . TYR A 1 162 ? 28.173 62.097 52.782 1.00 52.02 411 TYR A O 1
ATOM 1220 N N . ASN A 1 163 ? 28.780 62.040 54.947 1.00 41.22 412 ASN A N 1
ATOM 1221 C CA . ASN A 1 163 ? 28.132 63.314 55.267 1.00 131.58 412 ASN A CA 1
ATOM 1222 C C . ASN A 1 163 ? 29.057 64.503 55.013 1.00 53.22 412 ASN A C 1
ATOM 1223 O O . ASN A 1 163 ? 29.946 64.794 55.811 1.00 118.96 412 ASN A O 1
ATOM 1228 N N . THR A 1 164 ? 28.848 65.186 53.895 1.00 93.05 413 THR A N 1
ATOM 1229 C CA . THR A 1 164 ? 29.614 66.385 53.591 1.00 61.92 413 THR A CA 1
ATOM 1230 C C . THR A 1 164 ? 29.057 67.549 54.394 1.00 102.79 413 THR A C 1
ATOM 1231 O O . THR A 1 164 ? 29.703 68.590 54.528 1.00 85.71 413 THR A O 1
ATOM 1235 N N . GLY A 1 165 ? 27.851 67.363 54.927 1.00 79.35 414 GLY A N 1
ATOM 1236 C CA . GLY A 1 165 ? 27.146 68.422 55.625 1.00 119.80 414 GLY A CA 1
ATOM 1237 C C . GLY A 1 165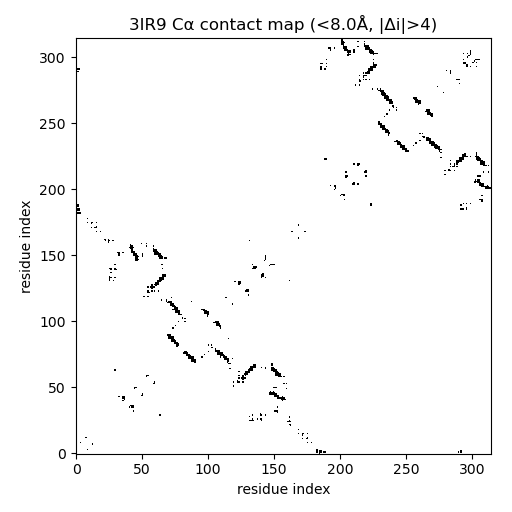 ? 26.625 69.414 54.608 1.00 151.48 414 GLY A C 1
ATOM 1238 O O . GLY A 1 165 ? 25.571 70.025 54.793 1.00 153.21 414 GLY A O 1
ATOM 1239 N N . VAL A 1 166 ? 27.388 69.566 53.529 1.00 103.88 415 VAL A N 1
ATOM 1240 C CA . VAL A 1 166 ? 26.994 70.374 52.382 1.00 170.08 415 VAL A CA 1
ATOM 1241 C C . VAL A 1 166 ? 25.563 70.054 51.971 1.00 142.60 415 VAL A C 1
ATOM 1242 O O . VAL A 1 166 ? 24.823 70.924 51.515 1.00 163.18 415 VAL A O 1
ATOM 1247 N N . ALA B 1 3 ? 22.638 46.509 42.787 1.00 56.55 252 ALA B N 1
ATOM 1248 C CA . ALA B 1 3 ? 21.525 46.577 43.729 1.00 144.09 252 ALA B CA 1
ATOM 1249 C C . ALA B 1 3 ? 20.279 47.216 43.107 1.00 156.26 252 ALA B C 1
ATOM 1250 O O . ALA B 1 3 ? 19.181 47.150 43.672 1.00 69.62 252 ALA B O 1
ATOM 1252 N N . TYR B 1 4 ? 20.453 47.829 41.938 1.00 67.98 253 TYR B N 1
ATOM 1253 C CA . TYR B 1 4 ? 19.354 48.527 41.272 1.00 80.99 253 TYR B CA 1
ATOM 1254 C C . TYR B 1 4 ? 19.237 48.239 39.765 1.00 174.88 253 TYR B C 1
ATOM 1255 O O . TYR B 1 4 ? 18.275 48.669 39.122 1.00 98.02 253 TYR B O 1
ATOM 1264 N N . THR B 1 5 ? 20.208 47.530 39.198 1.00 78.75 254 THR B N 1
ATOM 1265 C CA . THR B 1 5 ? 20.202 47.280 37.756 1.00 78.23 254 THR B CA 1
ATOM 1266 C C . THR B 1 5 ? 20.697 45.889 37.359 1.00 66.83 254 THR B C 1
ATOM 1267 O O . THR B 1 5 ? 21.201 45.131 38.185 1.00 121.00 254 THR B O 1
ATOM 1271 N N . ASP B 1 6 ? 20.540 45.569 36.079 1.00 69.33 255 ASP B N 1
ATOM 1272 C CA . ASP B 1 6 ? 21.043 44.320 35.529 1.00 80.72 255 ASP B CA 1
ATOM 1273 C C . ASP B 1 6 ? 22.488 44.487 35.086 1.00 103.77 255 ASP B C 1
ATOM 1274 O O . ASP B 1 6 ? 22.765 45.042 34.022 1.00 96.48 255 ASP B O 1
ATOM 1279 N N . GLU B 1 7 ? 23.409 44.008 35.912 1.00 71.85 256 GLU B N 1
ATOM 1280 C CA . GLU B 1 7 ? 24.823 44.047 35.577 1.00 59.55 256 GLU B CA 1
ATOM 1281 C C . GLU B 1 7 ? 25.282 42.645 35.214 1.00 92.98 256 GLU B C 1
ATOM 1282 O O . GLU B 1 7 ? 26.375 42.211 35.574 1.00 157.53 256 GLU B O 1
ATOM 1288 N N . SER B 1 8 ? 24.417 41.940 34.497 1.00 55.69 257 SER B N 1
ATOM 1289 C CA . SER B 1 8 ? 24.729 40.615 33.998 1.00 49.40 257 SER B CA 1
ATOM 1290 C C . SER B 1 8 ? 25.061 40.709 32.520 1.00 102.30 257 SER B C 1
ATOM 1291 O O . SER B 1 8 ? 25.597 39.769 31.931 1.00 88.05 257 SER B O 1
ATOM 1294 N N . GLY B 1 9 ? 24.730 41.853 31.927 1.00 110.29 258 GLY B N 1
ATOM 1295 C CA . GLY B 1 9 ? 24.873 42.050 30.496 1.00 88.92 258 GLY B CA 1
ATOM 1296 C C . GLY B 1 9 ? 23.656 41.534 29.749 1.00 104.07 258 GLY B C 1
ATOM 1297 O O . GLY B 1 9 ? 23.521 41.742 28.544 1.00 77.02 258 GLY B O 1
ATOM 1298 N N . LEU B 1 10 ? 22.767 40.860 30.475 1.00 106.38 259 LEU B N 1
ATOM 1299 C CA . LEU B 1 10 ? 21.561 40.280 29.892 1.00 54.58 259 LEU B CA 1
ATOM 1300 C C . LEU B 1 10 ? 20.764 41.355 29.169 1.00 88.63 259 LEU B C 1
ATOM 1301 O O . LEU B 1 10 ? 20.417 41.205 27.997 1.00 78.45 259 LEU B O 1
ATOM 1306 N N . SER B 1 11 ? 20.471 42.438 29.883 1.00 53.06 260 SER B N 1
ATOM 1307 C CA . SER B 1 11 ? 19.765 43.572 29.302 1.00 57.11 260 SER B CA 1
ATOM 1308 C C . SER B 1 11 ? 20.396 43.974 27.982 1.00 95.86 260 SER B C 1
ATOM 1309 O O . SER B 1 11 ? 19.767 43.884 26.928 1.00 108.02 260 SER B O 1
ATOM 1312 N N . GLU B 1 12 ? 21.650 44.408 28.053 1.00 66.39 261 GLU B N 1
ATOM 1313 C CA . GLU B 1 12 ? 22.365 44.905 26.887 1.00 75.31 261 GLU B CA 1
ATOM 1314 C C . GLU B 1 12 ? 22.067 44.068 25.638 1.00 73.75 261 GLU B C 1
ATOM 1315 O O . GLU B 1 12 ? 21.882 44.617 24.555 1.00 70.88 261 GLU B O 1
ATOM 1321 N N . LEU B 1 13 ? 22.005 42.746 25.795 1.00 80.10 262 LEU B N 1
ATOM 1322 C CA . LEU B 1 13 ? 21.795 41.842 24.662 1.00 61.27 262 LEU B CA 1
ATOM 1323 C C . LEU B 1 13 ? 20.363 41.865 24.158 1.00 58.34 262 LEU B C 1
ATOM 1324 O O . LEU B 1 13 ? 20.121 41.977 22.956 1.00 62.07 262 LEU B O 1
ATOM 1329 N N . VAL B 1 14 ? 19.420 41.733 25.085 1.00 94.59 263 VAL B N 1
ATOM 1330 C CA . VAL B 1 14 ? 18.001 41.652 24.749 1.00 117.56 263 VAL B CA 1
ATOM 1331 C C . VAL B 1 14 ? 17.483 42.993 24.244 1.00 88.79 263 VAL B C 1
ATOM 1332 O O . VAL B 1 14 ? 16.760 43.066 23.250 1.00 56.63 263 VAL B O 1
ATOM 1336 N N . ASN B 1 15 ? 17.864 44.055 24.941 1.00 115.67 264 ASN B N 1
ATOM 1337 C CA . ASN B 1 15 ? 17.514 45.404 24.535 1.00 68.01 264 ASN B CA 1
ATOM 1338 C C . ASN B 1 15 ? 18.045 45.649 23.128 1.00 54.96 264 ASN B C 1
ATOM 1339 O O . ASN B 1 15 ? 17.397 46.289 22.304 1.00 56.40 264 ASN B O 1
ATOM 1344 N N . ALA B 1 16 ? 19.232 45.117 22.858 1.00 106.44 265 ALA B N 1
ATOM 1345 C CA . ALA B 1 16 ? 19.848 45.239 21.544 1.00 48.65 265 ALA B CA 1
ATOM 1346 C C . ALA B 1 16 ? 19.166 44.328 20.530 1.00 64.52 265 ALA B C 1
ATOM 1347 O O . ALA B 1 16 ? 18.916 44.735 19.395 1.00 62.73 265 ALA B O 1
ATOM 1349 N N . ALA B 1 17 ? 18.877 43.096 20.939 1.00 49.65 266 ALA B N 1
ATOM 1350 C CA . ALA B 1 17 ? 18.189 42.146 20.073 1.00 71.57 266 ALA B CA 1
ATOM 1351 C C . ALA B 1 17 ? 16.785 42.646 19.763 1.00 66.90 266 ALA B C 1
ATOM 1352 O O . ALA B 1 17 ? 16.230 42.348 18.707 1.00 67.25 266 ALA B O 1
ATOM 1354 N N . GLY B 1 18 ? 16.219 43.411 20.694 1.00 63.32 267 GLY B N 1
ATOM 1355 C CA . GLY B 1 18 ? 14.923 44.032 20.495 1.00 45.39 267 GLY B CA 1
ATOM 1356 C C . GLY B 1 18 ? 15.019 45.185 19.518 1.00 94.29 267 GLY B C 1
ATOM 1357 O O . GLY B 1 18 ? 14.007 45.638 18.981 1.00 100.93 267 GLY B O 1
ATOM 1358 N N . GLU B 1 19 ? 16.243 45.659 19.291 1.00 136.44 268 GLU B N 1
ATOM 1359 C CA . GLU B 1 19 ? 16.502 46.745 18.346 1.00 52.89 268 GLU B CA 1
ATOM 1360 C C . GLU B 1 19 ? 16.661 46.188 16.938 1.00 64.24 268 GLU B C 1
ATOM 1361 O O . GLU B 1 19 ? 16.086 46.708 15.984 1.00 65.34 268 GLU B O 1
ATOM 1367 N N . LYS B 1 20 ? 17.444 45.121 16.820 1.00 48.16 269 LYS B N 1
ATOM 1368 C CA . LYS B 1 20 ? 17.638 44.441 15.546 1.00 68.71 269 LYS B CA 1
ATOM 1369 C C . LYS B 1 20 ? 16.303 43.958 14.970 1.00 51.47 269 LYS B C 1
ATOM 1370 O O . LYS B 1 20 ? 16.052 44.112 13.774 1.00 106.80 269 LYS B O 1
ATOM 1376 N N . LEU B 1 21 ? 15.443 43.395 15.821 1.00 87.56 270 LEU B N 1
ATOM 1377 C CA . LEU B 1 21 ? 14.144 42.875 15.377 1.00 85.61 270 LEU B CA 1
ATOM 1378 C C . LEU B 1 21 ? 13.108 43.982 15.127 1.00 67.66 270 LEU B C 1
ATOM 1379 O O . LEU B 1 21 ? 12.172 43.799 14.344 1.00 67.24 270 LEU B O 1
ATOM 1384 N N . GLN B 1 22 ? 13.268 45.127 15.782 1.00 51.04 271 GLN B N 1
ATOM 1385 C CA . GLN B 1 22 ? 12.441 46.277 15.448 1.00 43.12 271 GLN B CA 1
ATOM 1386 C C . GLN B 1 22 ? 12.912 46.862 14.121 1.00 70.52 271 GLN B C 1
ATOM 1387 O O . GLN B 1 22 ? 12.098 47.264 13.290 1.00 114.10 271 GLN B O 1
ATOM 1393 N N . ASP B 1 23 ? 14.229 46.899 13.927 1.00 47.94 272 ASP B N 1
ATOM 1394 C CA . ASP B 1 23 ? 14.812 47.259 12.638 1.00 51.36 272 ASP B CA 1
ATOM 1395 C C . ASP B 1 23 ? 14.062 46.522 11.535 1.00 46.31 272 ASP B C 1
ATOM 1396 O O . ASP B 1 23 ? 13.622 47.126 10.556 1.00 75.31 272 ASP B O 1
ATOM 1401 N N . LEU B 1 24 ? 13.915 45.211 11.725 1.00 70.71 273 LEU B N 1
ATOM 1402 C CA . LEU B 1 24 ? 13.351 44.311 10.719 1.00 41.56 273 LEU B CA 1
ATOM 1403 C C . LEU B 1 24 ? 11.847 44.464 10.540 1.00 45.99 273 LEU B C 1
ATOM 1404 O O . LEU B 1 24 ? 11.356 44.547 9.413 1.00 56.89 273 LEU B O 1
ATOM 1409 N N . GLU B 1 25 ? 11.120 44.488 11.654 1.00 126.26 274 GLU B N 1
ATOM 1410 C CA . GLU B 1 25 ? 9.666 44.613 11.621 1.00 61.68 274 GLU B CA 1
ATOM 1411 C C . GLU B 1 25 ? 9.245 45.819 10.796 1.00 80.68 274 GLU B C 1
ATOM 1412 O O . GLU B 1 25 ? 8.185 45.815 10.166 1.00 60.45 274 GLU B O 1
ATOM 1418 N N . LEU B 1 26 ? 10.089 46.846 10.794 1.00 96.70 275 LEU B N 1
ATOM 1419 C CA . LEU B 1 26 ? 9.779 48.094 10.107 1.00 56.19 275 LEU B CA 1
ATOM 1420 C C . LEU B 1 26 ? 10.008 48.015 8.604 1.00 51.23 275 LEU B C 1
ATOM 1421 O O . LEU B 1 26 ? 9.220 48.548 7.823 1.00 115.34 275 LEU B O 1
ATOM 1434 N N . GLY B 1 28 ? 9.676 45.349 6.973 1.00 87.20 277 GLY B N 1
ATOM 1435 C CA . GLY B 1 28 ? 8.537 44.539 6.579 1.00 80.29 277 GLY B CA 1
ATOM 1436 C C . GLY B 1 28 ? 7.275 45.358 6.384 1.00 96.29 277 GLY B C 1
ATOM 1437 O O . GLY B 1 28 ? 6.523 45.129 5.438 1.00 55.08 277 GLY B O 1
ATOM 1438 N N . GLN B 1 29 ? 7.040 46.312 7.281 1.00 40.51 278 GLN B N 1
ATOM 1439 C CA . GLN B 1 29 ? 5.882 47.185 7.180 1.00 40.81 278 GLN B CA 1
ATOM 1440 C C . GLN B 1 29 ? 5.980 48.063 5.945 1.00 50.60 278 GLN B C 1
ATOM 1441 O O . GLN B 1 29 ? 4.967 48.530 5.430 1.00 79.62 278 GLN B O 1
ATOM 1447 N N . LYS B 1 30 ? 7.204 48.296 5.480 1.00 80.55 279 LYS B N 1
ATOM 1448 C CA . LYS B 1 30 ? 7.417 48.991 4.218 1.00 46.65 279 LYS B CA 1
ATOM 1449 C C . LYS B 1 30 ? 7.243 48.018 3.056 1.00 136.77 279 LYS B C 1
ATOM 1450 O O . LYS B 1 30 ? 6.811 48.408 1.975 1.00 61.59 279 LYS B O 1
ATOM 1456 N N . ASN B 1 31 ? 7.575 46.750 3.282 1.00 66.84 280 ASN B N 1
ATOM 1457 C CA . ASN B 1 31 ? 7.259 45.712 2.312 1.00 53.37 280 ASN B CA 1
ATOM 1458 C C . ASN B 1 31 ? 5.773 45.727 1.986 1.00 48.64 280 ASN B C 1
ATOM 1459 O O . ASN B 1 31 ? 5.381 45.734 0.824 1.00 76.60 280 ASN B O 1
ATOM 1464 N N . ALA B 1 32 ? 4.952 45.752 3.030 1.00 63.98 281 ALA B N 1
ATOM 1465 C CA . ALA B 1 32 ? 3.505 45.601 2.895 1.00 40.27 281 ALA B CA 1
ATOM 1466 C C . ALA B 1 32 ? 2.805 46.814 2.287 1.00 50.66 281 ALA B C 1
ATOM 1467 O O . ALA B 1 32 ? 1.892 46.663 1.472 1.00 81.11 281 ALA B O 1
ATOM 1469 N N . VAL B 1 33 ? 3.214 48.012 2.691 1.00 51.80 282 VAL B N 1
ATOM 1470 C CA . VAL B 1 33 ? 2.616 49.229 2.148 1.00 71.30 282 VAL B CA 1
ATOM 1471 C C . VAL B 1 33 ? 3.013 49.428 0.682 1.00 66.26 282 VAL B C 1
ATOM 1472 O O . VAL B 1 33 ? 2.211 49.901 -0.124 1.00 95.06 282 VAL B O 1
ATOM 1476 N N . ARG B 1 34 ? 4.247 49.053 0.345 1.00 66.37 283 ARG B N 1
ATOM 1477 C CA . ARG B 1 34 ? 4.737 49.135 -1.029 1.00 41.93 283 ARG B CA 1
ATOM 1478 C C . ARG B 1 34 ? 3.956 48.183 -1.921 1.00 65.97 283 ARG B C 1
ATOM 1479 O O . ARG B 1 34 ? 3.602 48.527 -3.051 1.00 60.12 283 ARG B O 1
ATOM 1487 N N . ASP B 1 35 ? 3.689 46.987 -1.403 1.00 62.32 284 ASP B N 1
ATOM 1488 C CA . ASP B 1 35 ? 2.959 45.967 -2.148 1.00 44.64 284 ASP B CA 1
ATOM 1489 C C . ASP B 1 35 ? 1.494 46.349 -2.347 1.00 44.15 284 ASP B C 1
ATOM 1490 O O . ASP B 1 35 ? 0.906 46.045 -3.386 1.00 62.83 284 ASP B O 1
ATOM 1495 N N . PHE B 1 36 ? 0.911 47.025 -1.361 1.00 56.54 285 PHE B N 1
ATOM 1496 C CA . PHE B 1 36 ? -0.461 47.499 -1.500 1.00 117.17 285 PHE B CA 1
ATOM 1497 C C . PHE B 1 36 ? -0.569 48.564 -2.586 1.00 54.67 285 PHE B C 1
ATOM 1498 O O . PHE B 1 36 ? -1.482 48.526 -3.414 1.00 65.87 285 PHE B O 1
ATOM 1506 N N . PHE B 1 37 ? 0.363 49.512 -2.573 1.00 85.68 286 PHE B N 1
ATOM 1507 C CA . PHE B 1 37 ? 0.396 50.571 -3.578 1.00 47.66 286 PHE B CA 1
ATOM 1508 C C . PHE B 1 37 ? 0.697 50.022 -4.980 1.00 108.03 286 PHE B C 1
ATOM 1509 O O . PHE B 1 37 ? 0.250 50.587 -5.977 1.00 63.28 286 PHE B O 1
ATOM 1517 N N . LYS B 1 38 ? 1.459 48.933 -5.056 1.00 63.81 287 LYS B N 1
ATOM 1518 C CA . LYS B 1 38 ? 1.756 48.296 -6.337 1.00 61.67 287 LYS B CA 1
ATOM 1519 C C . LYS B 1 38 ? 0.513 47.625 -6.915 1.00 71.89 287 LYS B C 1
ATOM 1520 O O . LYS B 1 38 ? 0.270 47.691 -8.118 1.00 95.39 287 LYS B O 1
ATOM 1526 N N . GLU B 1 39 ? -0.261 46.968 -6.054 1.00 91.83 288 GLU B N 1
ATOM 1527 C CA . GLU B 1 39 ? -1.520 46.361 -6.468 1.00 73.06 288 GLU B CA 1
ATOM 1528 C C . GLU B 1 39 ? -2.452 47.431 -7.000 1.00 63.82 288 GLU B C 1
ATOM 1529 O O . GLU B 1 39 ? -3.063 47.274 -8.056 1.00 122.01 288 GLU B O 1
ATOM 1535 N N . LEU B 1 40 ? -2.554 48.517 -6.242 1.00 72.98 289 LEU B N 1
ATOM 1536 C CA . LEU B 1 40 ? -3.383 49.664 -6.588 1.00 89.71 289 LEU B CA 1
ATOM 1537 C C . LEU B 1 40 ? -3.049 50.168 -7.985 1.00 112.39 289 LEU B C 1
ATOM 1538 O O . LEU B 1 40 ? -3.940 50.362 -8.812 1.00 184.55 289 LEU B O 1
ATOM 1543 N N . ILE B 1 41 ? -1.762 50.392 -8.237 1.00 75.59 290 ILE B N 1
ATOM 1544 C CA . ILE B 1 41 ? -1.280 50.649 -9.584 1.00 63.01 290 ILE B CA 1
ATOM 1545 C C . ILE B 1 41 ? -1.678 49.470 -10.456 1.00 68.50 290 ILE B C 1
ATOM 1546 O O . ILE B 1 41 ? -2.343 49.624 -11.475 1.00 84.41 290 ILE B O 1
ATOM 1551 N N . ALA B 1 42 ? -1.254 48.284 -10.042 1.00 73.00 291 ALA B N 1
ATOM 1552 C CA . ALA B 1 42 ? -1.978 46.587 -11.967 1.00 72.96 291 ALA B CA 1
ATOM 1553 C C . ALA B 1 42 ? -3.465 46.319 -11.753 1.00 62.82 291 ALA B C 1
ATOM 1554 O O . ALA B 1 42 ? -4.103 45.688 -12.592 1.00 180.36 291 ALA B O 1
ATOM 1556 N N . ASP B 1 43 ? -4.024 46.800 -10.645 1.00 111.07 292 ASP B N 1
ATOM 1557 C CA . ASP B 1 43 ? -5.429 46.522 -10.346 1.00 81.09 292 ASP B CA 1
ATOM 1558 C C . ASP B 1 43 ? -6.021 47.377 -9.219 1.00 123.70 292 ASP B C 1
ATOM 1559 O O . ASP B 1 43 ? -5.597 47.286 -8.065 1.00 87.69 292 ASP B O 1
ATOM 1564 N N . SER B 1 44 ? -7.018 48.189 -9.560 1.00 107.75 293 SER B N 1
ATOM 1565 C CA . SER B 1 44 ? -7.754 48.956 -8.564 1.00 63.94 293 SER B CA 1
ATOM 1566 C C . SER B 1 44 ? -8.807 48.077 -7.886 1.00 77.75 293 SER B C 1
ATOM 1567 O O . SER B 1 44 ? -9.535 48.532 -7.005 1.00 80.94 293 SER B O 1
ATOM 1570 N N . GLY B 1 45 ? -8.880 46.815 -8.297 1.00 72.52 294 GLY B N 1
ATOM 1571 C CA . GLY B 1 45 ? -9.887 45.903 -7.782 1.00 72.15 294 GLY B CA 1
ATOM 1572 C C . GLY B 1 45 ? -9.313 44.703 -7.056 1.00 98.03 294 GLY B C 1
ATOM 1573 O O . GLY B 1 45 ? -10.034 43.764 -6.719 1.00 83.35 294 GLY B O 1
ATOM 1574 N N . LYS B 1 46 ? -8.010 44.741 -6.799 1.00 68.73 295 LYS B N 1
ATOM 1575 C CA . LYS B 1 46 ? -7.329 43.623 -6.154 1.00 63.95 295 LYS B CA 1
ATOM 1576 C C . LYS B 1 46 ? -6.686 44.054 -4.833 1.00 68.84 295 LYS B C 1
ATOM 1577 O O . LYS B 1 46 ? -6.123 43.238 -4.103 1.00 50.70 295 LYS B O 1
ATOM 1583 N N . VAL B 1 47 ? -6.792 45.340 -4.518 1.00 70.11 296 VAL B N 1
ATOM 1584 C CA . VAL B 1 47 ? -6.218 45.861 -3.285 1.00 62.96 296 VAL B CA 1
ATOM 1585 C C . VAL B 1 47 ? -9.000 46.146 -2.755 1.00 57.18 296 VAL B C 1
ATOM 1586 O O . VAL B 1 47 ? -9.721 46.549 -3.668 1.00 59.73 296 VAL B O 1
ATOM 1590 N N . ALA B 1 48 ? -8.544 46.942 -1.796 1.00 38.13 297 ALA B N 1
ATOM 1591 C CA . ALA B 1 48 ? -9.473 47.636 -0.917 1.00 40.27 297 ALA B CA 1
ATOM 1592 C C . ALA B 1 48 ? -8.793 48.624 0.009 1.00 41.01 297 ALA B C 1
ATOM 1593 O O . ALA B 1 48 ? -7.663 48.425 0.441 1.00 66.72 297 ALA B O 1
ATOM 1595 N N . TYR B 1 49 ? -9.506 49.698 0.306 1.00 41.30 298 TYR B N 1
ATOM 1596 C CA . TYR B 1 49 ? -9.059 50.698 1.257 1.00 60.93 298 TYR B CA 1
ATOM 1597 C C . TYR B 1 49 ? -10.304 51.335 1.861 1.00 51.28 298 TYR B C 1
ATOM 1598 O O . TYR B 1 49 ? -11.379 51.300 1.262 1.00 94.56 298 TYR B O 1
ATOM 1607 N N . GLY B 1 50 ? -10.165 51.894 3.056 1.00 60.06 299 GLY B N 1
ATOM 1608 C CA . GLY B 1 50 ? -11.298 52.462 3.757 1.00 43.76 299 GLY B CA 1
ATOM 1609 C C . GLY B 1 50 ? -12.002 51.426 4.606 1.00 51.76 299 GLY B C 1
ATOM 1610 O O . GLY B 1 50 ? -12.089 50.258 4.230 1.00 50.20 299 GLY B O 1
ATOM 1611 N N . GLU B 1 51 ? -12.488 51.863 5.762 1.00 42.69 300 GLU B N 1
ATOM 1612 C CA . GLU B 1 51 ? -13.282 51.027 6.656 1.00 67.90 300 GLU B CA 1
ATOM 1613 C C . GLU B 1 51 ? -14.388 50.251 5.935 1.00 82.86 300 GLU B C 1
ATOM 1614 O O . GLU B 1 51 ? -14.647 49.090 6.254 1.00 65.56 300 GLU B O 1
ATOM 1620 N N . SER B 1 52 ? -15.043 50.896 4.972 1.00 68.02 301 SER B N 1
ATOM 1621 C CA . SER B 1 52 ? -16.213 50.307 4.324 1.00 35.15 301 SER B CA 1
ATOM 1622 C C . SER B 1 52 ? -15.840 49.145 3.392 1.00 118.62 301 SER B C 1
ATOM 1623 O O . SER B 1 52 ? -16.290 48.012 3.595 1.00 49.83 301 SER B O 1
ATOM 1626 N N . GLN B 1 53 ? -15.007 49.423 2.388 1.00 43.39 302 GLN B N 1
ATOM 1627 C CA . GLN B 1 53 ? -14.638 48.418 1.380 1.00 77.46 302 GLN B CA 1
ATOM 1628 C C . GLN B 1 53 ? -13.865 47.246 1.986 1.00 58.63 302 GLN B C 1
ATOM 1629 O O . GLN B 1 53 ? -13.998 46.104 1.541 1.00 48.92 302 GLN B O 1
ATOM 1635 N N . VAL B 1 54 ? -13.064 47.537 3.005 1.00 87.66 303 VAL B N 1
ATOM 1636 C CA . VAL B 1 54 ? -12.209 46.528 3.618 1.00 87.20 303 VAL B CA 1
ATOM 1637 C C . VAL B 1 54 ? -12.997 45.570 4.510 1.00 63.10 303 VAL B C 1
ATOM 1638 O O . VAL B 1 54 ? -12.817 44.354 4.415 1.00 64.67 303 VAL B O 1
ATOM 1642 N N . ARG B 1 55 ? -13.872 46.108 5.362 1.00 66.30 304 ARG B N 1
ATOM 1643 C CA . ARG B 1 55 ? -14.746 45.260 6.183 1.00 97.54 304 ARG B CA 1
ATOM 1644 C C . ARG B 1 55 ? -15.608 44.368 5.306 1.00 34.62 304 ARG B C 1
ATOM 1645 O O . ARG B 1 55 ? -15.783 43.187 5.592 1.00 53.23 304 ARG B O 1
ATOM 1653 N N . ALA B 1 56 ? -16.157 44.952 4.245 1.00 58.40 305 ALA B N 1
ATOM 1654 C CA . ALA B 1 56 ? -16.968 44.211 3.287 1.00 41.31 305 ALA B CA 1
ATOM 1655 C C . ALA B 1 56 ? -16.190 43.031 2.708 1.00 47.49 305 ALA B C 1
ATOM 1656 O O . ALA B 1 56 ? -16.760 41.971 2.443 1.00 53.63 305 ALA B O 1
ATOM 1658 N N . ASN B 1 57 ? -14.886 43.224 2.519 1.00 44.10 306 ASN B N 1
ATOM 1659 C CA . ASN B 1 57 ? -14.031 42.199 1.926 1.00 47.55 306 ASN B CA 1
ATOM 1660 C C . ASN B 1 57 ? -13.553 41.129 2.903 1.00 45.30 306 ASN B C 1
ATOM 1661 O O . ASN B 1 57 ? -13.444 39.959 2.543 1.00 65.54 306 ASN B O 1
ATOM 1666 N N . LEU B 1 58 ? -13.275 41.526 4.139 1.00 52.04 307 LEU B N 1
ATOM 1667 C CA . LEU B 1 58 ? -12.888 40.564 5.168 1.00 129.48 307 LEU B CA 1
ATOM 1668 C C . LEU B 1 58 ? -14.046 39.629 5.514 1.00 45.13 307 LEU B C 1
ATOM 1669 O O . LEU B 1 58 ? -13.858 38.422 5.690 1.00 69.24 307 LEU B O 1
ATOM 1674 N N . GLU B 1 59 ? -15.243 40.200 5.608 1.00 48.96 308 GLU B N 1
ATOM 1675 C CA . GLU B 1 59 ? -16.453 39.423 5.845 1.00 30.90 308 GLU B CA 1
ATOM 1676 C C . GLU B 1 59 ? -16.574 38.278 4.845 1.00 36.65 308 GLU B C 1
ATOM 1677 O O . GLU B 1 59 ? -17.126 37.224 5.153 1.00 62.93 308 GLU B O 1
ATOM 1683 N N . ILE B 1 60 ? -16.038 38.487 3.650 1.00 55.85 309 ILE B N 1
ATOM 1684 C CA . ILE B 1 60 ? -16.144 37.497 2.592 1.00 39.31 309 ILE B CA 1
ATOM 16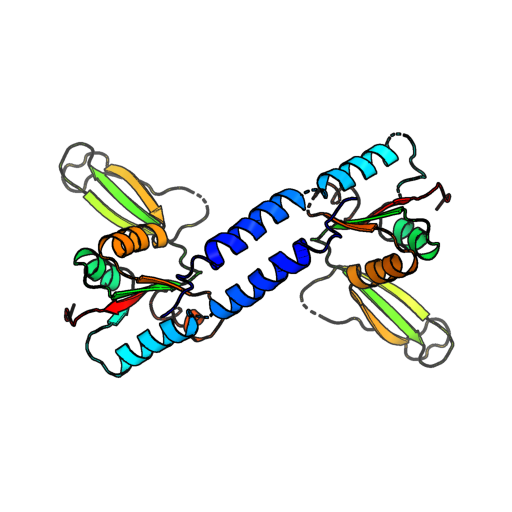85 C C . ILE B 1 60 ? -14.799 36.816 2.352 1.00 47.33 309 ILE B C 1
ATOM 1686 O O . ILE B 1 60 ? -14.578 36.186 1.311 1.00 43.62 309 ILE B O 1
ATOM 1691 N N . ASN B 1 61 ? -13.909 36.951 3.332 1.00 47.26 310 ASN B N 1
ATOM 1692 C CA . ASN B 1 61 ? -12.615 36.272 3.321 1.00 56.64 310 ASN B CA 1
ATOM 1693 C C . ASN B 1 61 ? -11.874 36.414 1.997 1.00 70.00 310 ASN B C 1
ATOM 1694 O O . ASN B 1 61 ? -11.393 35.429 1.433 1.00 107.73 310 ASN B O 1
ATOM 1699 N N . SER B 1 62 ? -11.786 37.647 1.508 1.00 93.37 311 SER B N 1
ATOM 1700 C CA . SER B 1 62 ? -11.132 37.926 0.235 1.00 39.87 311 SER B CA 1
ATOM 1701 C C . SER B 1 62 ? -9.909 38.811 0.428 1.00 43.93 311 SER B C 1
ATOM 1702 O O . SER B 1 62 ? -9.321 39.284 -0.542 1.00 60.34 311 SER B O 1
ATOM 1705 N N . VAL B 1 63 ? -9.534 39.041 1.683 1.00 81.69 312 VAL B N 1
ATOM 1706 C CA . VAL B 1 63 ? -8.349 39.835 1.980 1.00 51.78 312 VAL B CA 1
ATOM 1707 C C . VAL B 1 63 ? -7.125 38.933 2.167 1.00 78.79 312 VAL B C 1
ATOM 1708 O O . VAL B 1 63 ? -7.071 38.097 3.074 1.00 48.96 312 VAL B O 1
ATOM 1712 N N . ASP B 1 64 ? -6.159 39.097 1.272 1.00 51.85 313 ASP B N 1
ATOM 1713 C CA . ASP B 1 64 ? -4.900 38.376 1.339 1.00 49.61 313 ASP B CA 1
ATOM 1714 C C . ASP B 1 64 ? -4.054 38.966 2.462 1.00 50.19 313 ASP B C 1
ATOM 1715 O O . ASP B 1 64 ? -3.504 38.231 3.287 1.00 59.56 313 ASP B O 1
ATOM 1720 N N . VAL B 1 65 ? -3.976 40.300 2.492 1.00 50.77 314 VAL B N 1
ATOM 1721 C CA . VAL B 1 65 ? -3.186 41.041 3.479 1.00 48.97 314 VAL B CA 1
ATOM 1722 C C . VAL B 1 65 ? -3.902 42.322 3.908 1.00 44.85 314 VAL B C 1
ATOM 1723 O O . VAL B 1 65 ? -4.382 43.083 3.067 1.00 60.69 314 VAL B O 1
ATOM 1727 N N . LEU B 1 66 ? -3.966 42.558 5.217 1.00 43.90 315 LEU B N 1
ATOM 1728 C CA . LEU B 1 66 ? -4.681 43.717 5.759 1.00 89.41 315 LEU B CA 1
ATOM 1729 C C . LEU B 1 66 ? -3.763 44.716 6.461 1.00 53.61 315 LEU B C 1
ATOM 1730 O O . LEU B 1 66 ? -2.933 44.338 7.287 1.00 43.13 315 LEU B O 1
ATOM 1735 N N . LEU B 1 67 ? -3.935 45.993 6.133 1.00 100.19 316 LEU B N 1
ATOM 1736 C CA . LEU B 1 67 ? -3.080 47.058 6.654 1.00 74.20 316 LEU B CA 1
ATOM 1737 C C . LEU B 1 67 ? -3.828 47.972 7.625 1.00 61.16 316 LEU B C 1
ATOM 1738 O O . LEU B 1 67 ? -4.833 48.589 7.260 1.00 58.02 316 LEU B O 1
ATOM 1743 N N . LEU B 1 68 ? -3.328 48.061 8.856 1.00 42.42 317 LEU B N 1
ATOM 1744 C CA . LEU B 1 68 ? -3.949 48.893 9.886 1.00 54.93 317 LEU B CA 1
ATOM 1745 C C . LEU B 1 68 ? -2.961 49.896 10.484 1.00 46.49 317 LEU B C 1
ATOM 1746 O O . LEU B 1 68 ? -1.919 49.508 11.006 1.00 51.08 317 LEU B O 1
ATOM 1751 N N . SER B 1 69 ? -3.299 51.182 10.414 1.00 88.49 318 SER B N 1
ATOM 1752 C CA . SER B 1 69 ? -2.441 52.236 10.952 1.00 110.46 318 SER B CA 1
ATOM 1753 C C . SER B 1 69 ? -2.471 52.240 12.484 1.00 88.73 318 SER B C 1
ATOM 1754 O O . SER B 1 69 ? -3.540 52.286 13.097 1.00 53.18 318 SER B O 1
ATOM 1757 N N . GLU B 1 70 ? -1.290 52.181 13.095 1.00 70.18 319 GLU B N 1
ATOM 1758 C CA . GLU B 1 70 ? -1.170 52.166 14.551 1.00 93.41 319 GLU B CA 1
ATOM 1759 C C . GLU B 1 70 ? -1.866 53.377 15.187 1.00 135.08 319 GLU B C 1
ATOM 1760 O O . GLU B 1 70 ? -2.278 53.339 16.350 1.00 44.28 319 GLU B O 1
ATOM 1766 N N . ASP B 1 71 ? -1.997 54.446 14.408 1.00 129.48 320 ASP B N 1
ATOM 1767 C CA . ASP B 1 71 ? -2.523 55.715 14.896 1.00 50.49 320 ASP B CA 1
ATOM 1768 C C . ASP B 1 71 ? -4.033 55.814 14.688 1.00 104.01 320 ASP B C 1
ATOM 1769 O O . ASP B 1 71 ? -4.580 56.897 14.459 1.00 80.29 320 ASP B O 1
ATOM 1774 N N . LEU B 1 72 ? -4.701 54.670 14.771 1.00 98.16 321 LEU B N 1
ATOM 1775 C CA . LEU B 1 72 ? -6.136 54.604 14.537 1.00 63.16 321 LEU B CA 1
ATOM 1776 C C . LEU B 1 72 ? -6.950 54.611 15.824 1.00 41.97 321 LEU B C 1
ATOM 1777 O O . LEU B 1 72 ? -6.897 53.672 16.616 1.00 80.23 321 LEU B O 1
ATOM 1782 N N . ARG B 1 73 ? -7.718 55.676 16.011 1.00 67.58 322 ARG B N 1
ATOM 1783 C CA . ARG B 1 73 ? -8.553 55.819 17.192 1.00 51.38 322 ARG B CA 1
ATOM 1784 C C . ARG B 1 73 ? -10.024 55.755 16.802 1.00 84.35 322 ARG B C 1
ATOM 1785 O O . ARG B 1 73 ? -10.595 56.764 16.389 1.00 67.14 322 ARG B O 1
ATOM 1793 N N . ALA B 1 74 ? -10.641 54.581 16.931 1.00 62.57 323 ALA B N 1
ATOM 1794 C CA . ALA B 1 74 ? -12.054 54.433 16.561 1.00 73.21 323 ALA B CA 1
ATOM 1795 C C . ALA B 1 74 ? -12.781 53.282 17.262 1.00 60.41 323 ALA B C 1
ATOM 1796 O O . ALA B 1 74 ? -12.172 52.261 17.583 1.00 59.23 323 ALA B O 1
ATOM 1798 N N . GLU B 1 75 ? -14.087 53.461 17.484 1.00 48.69 324 GLU B N 1
ATOM 1799 C CA . GLU B 1 75 ? -14.920 52.476 18.186 1.00 104.80 324 GLU B CA 1
ATOM 1800 C C . GLU B 1 75 ? -16.225 52.107 17.461 1.00 81.95 324 GLU B C 1
ATOM 1801 O O . GLU B 1 75 ? -17.048 52.971 17.144 1.00 75.01 324 GLU B O 1
ATOM 1807 N N . ARG B 1 76 ? -16.409 50.810 17.232 1.00 57.97 325 ARG B N 1
ATOM 1808 C CA . ARG B 1 76 ? -17.595 50.283 16.559 1.00 61.69 325 ARG B CA 1
ATOM 1809 C C . ARG B 1 76 ? -18.741 50.037 17.538 1.00 63.23 325 ARG B C 1
ATOM 1810 O O . ARG B 1 76 ? -18.662 49.162 18.402 1.00 58.52 325 ARG B O 1
ATOM 1818 N N . VAL B 1 77 ? -19.814 50.807 17.385 1.00 44.85 326 VAL B N 1
ATOM 1819 C CA . VAL B 1 77 ? -20.966 50.703 18.274 1.00 148.18 326 VAL B CA 1
ATOM 1820 C C . VAL B 1 77 ? -22.070 49.822 17.693 1.00 65.83 326 VAL B C 1
ATOM 1821 O O . VAL B 1 77 ? -22.304 49.808 16.487 1.00 90.72 326 VAL B O 1
ATOM 1825 N N . THR B 1 78 ? -22.751 49.093 18.569 1.00 44.43 327 THR B N 1
ATOM 1826 C CA . THR B 1 78 ? -23.823 48.204 18.165 1.00 29.55 327 THR B CA 1
ATOM 1827 C C . THR B 1 78 ? -25.001 48.367 19.110 1.00 40.93 327 THR B C 1
ATOM 1828 O O . THR B 1 78 ? -24.924 47.971 20.271 1.00 58.03 327 THR B O 1
ATOM 1832 N N . THR B 1 79 ? -26.087 48.960 18.620 1.00 62.96 328 THR B N 1
ATOM 1833 C CA . THR B 1 79 ? -27.292 49.126 19.433 1.00 32.85 328 THR B CA 1
ATOM 1834 C C . THR B 1 79 ? -28.424 48.230 18.925 1.00 43.06 328 THR B C 1
ATOM 1835 O O . THR B 1 79 ? -28.753 48.239 17.739 1.00 51.85 328 THR B O 1
ATOM 1839 N N . LYS B 1 80 ? -29.005 47.441 19.820 1.00 43.01 329 LYS B N 1
ATOM 1840 C CA . LYS B 1 80 ? -30.118 46.574 19.454 1.00 41.85 329 LYS B CA 1
ATOM 1841 C C . LYS B 1 80 ? -31.378 47.111 20.097 1.00 42.53 329 LYS B C 1
ATOM 1842 O O . LYS B 1 80 ? -31.303 47.871 21.060 1.00 47.38 329 LYS B O 1
ATOM 1848 N N . CYS B 1 81 ? -32.537 46.737 19.569 1.00 43.63 330 CYS B N 1
ATOM 1849 C CA . CYS B 1 81 ? -33.774 47.141 20.208 1.00 57.49 330 CYS B CA 1
ATOM 1850 C C . CYS B 1 81 ? -34.162 46.144 21.280 1.00 86.87 330 CYS B C 1
ATOM 1851 O O . CYS B 1 81 ? -34.142 44.928 21.065 1.00 57.62 330 CYS B O 1
ATOM 1854 N N . SER B 1 82 ? -34.511 46.683 22.439 1.00 55.97 331 SER B N 1
ATOM 1855 C CA . SER B 1 82 ? -34.916 45.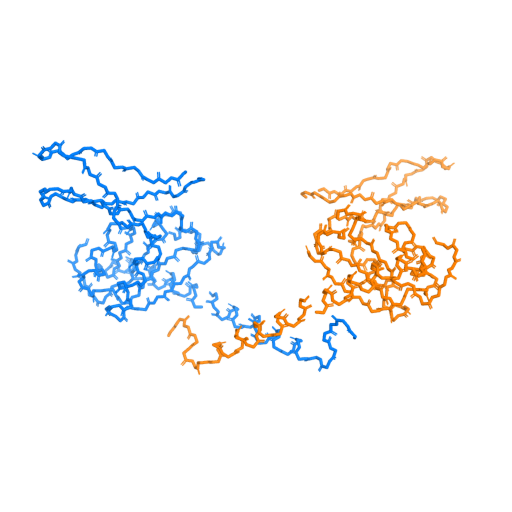885 23.580 1.00 47.78 331 SER B CA 1
ATOM 1856 C C . SER B 1 82 ? -36.274 45.235 23.339 1.00 80.96 331 SER B C 1
ATOM 1857 O O . SER B 1 82 ? -36.844 44.626 24.241 1.00 123.01 331 SER B O 1
ATOM 1860 N N . VAL B 1 83 ? -36.793 45.367 22.124 1.00 72.30 332 VAL B N 1
ATOM 1861 C CA . VAL B 1 83 ? -38.086 44.780 21.797 1.00 71.31 332 VAL B CA 1
ATOM 1862 C C . VAL B 1 83 ? -38.064 44.070 20.444 1.00 68.30 332 VAL B C 1
ATOM 1863 O O . VAL B 1 83 ? -37.850 42.860 20.383 1.00 161.92 332 VAL B O 1
ATOM 1867 N N . CYS B 1 84 ? -38.273 44.812 19.362 1.00 51.35 333 CYS B N 1
ATOM 1868 C CA . CYS B 1 84 ? -38.243 44.205 18.038 1.00 97.82 333 CYS B CA 1
ATOM 1869 C C . CYS B 1 84 ? -36.813 43.811 17.666 1.00 81.23 333 CYS B C 1
ATOM 1870 O O . CYS B 1 84 ? -35.858 44.131 18.379 1.00 75.34 333 CYS B O 1
ATOM 1873 N N . GLY B 1 85 ? -36.671 43.107 16.551 1.00 56.74 334 GLY B N 1
ATOM 1874 C CA . GLY B 1 85 ? -35.376 42.596 16.148 1.00 50.44 334 GLY B CA 1
ATOM 1875 C C . GLY B 1 85 ? -34.451 43.657 15.592 1.00 62.77 334 GLY B C 1
ATOM 1876 O O . GLY B 1 85 ? -33.433 43.347 14.984 1.00 52.77 334 GLY B O 1
ATOM 1877 N N . TYR B 1 86 ? -34.793 44.919 15.801 1.00 99.05 335 TYR B N 1
ATOM 1878 C CA . TYR B 1 86 ? -33.994 45.987 15.224 1.00 54.09 335 TYR B CA 1
ATOM 1879 C C . TYR B 1 86 ? -32.565 46.011 15.763 1.00 50.03 335 TYR B C 1
ATOM 1880 O O . TYR B 1 86 ? -32.313 45.646 16.915 1.00 49.16 335 TYR B O 1
ATOM 1889 N N . GLU B 1 87 ? -31.639 46.433 14.905 1.00 43.59 336 GLU B N 1
ATOM 1890 C CA . GLU B 1 87 ? -30.238 46.632 15.274 1.00 54.90 336 GLU B CA 1
ATOM 1891 C C . GLU B 1 87 ? -29.469 47.447 14.219 1.00 70.13 336 GLU B C 1
ATOM 1892 O O . GLU B 1 87 ? -29.699 47.299 13.020 1.00 62.96 336 GLU B O 1
ATOM 1898 N N . ASN B 1 88 ? -28.579 48.326 14.674 1.00 39.38 337 ASN B N 1
ATOM 1899 C CA . ASN B 1 88 ? -27.696 49.066 13.772 1.00 28.41 337 ASN B CA 1
ATOM 1900 C C . ASN B 1 88 ? -26.244 48.998 14.231 1.00 43.27 337 ASN B C 1
ATOM 1901 O O . ASN B 1 88 ? -25.962 48.546 15.339 1.00 57.13 337 ASN B O 1
ATOM 1906 N N . LYS B 1 89 ? -25.328 49.451 13.378 1.00 76.22 338 LYS B N 1
ATOM 1907 C CA . LYS B 1 89 ? -23.901 49.455 13.694 1.00 45.21 338 LYS B CA 1
ATOM 1908 C C . LYS B 1 89 ? -23.215 50.697 13.136 1.00 58.11 338 LYS B C 1
ATOM 1909 O O . LYS B 1 89 ? -23.077 50.843 11.920 1.00 93.49 338 LYS B O 1
ATOM 1915 N N . TRP B 1 90 ? -22.765 51.585 14.013 1.00 49.97 339 TRP B N 1
ATOM 1916 C CA . TRP B 1 90 ? -22.035 52.758 13.552 1.00 33.95 339 TRP B CA 1
ATOM 1917 C C . TRP B 1 90 ? -20.636 52.886 14.159 1.00 53.04 339 TRP B C 1
ATOM 1918 O O . TRP B 1 90 ? -20.317 52.291 15.186 1.00 43.76 339 TRP B O 1
ATOM 1929 N N . THR B 1 91 ? -19.801 53.674 13.500 1.00 46.51 340 THR B N 1
ATOM 1930 C CA . THR B 1 91 ? -18.424 53.826 13.915 1.00 40.10 340 THR B CA 1
ATOM 1931 C C . THR B 1 91 ? -18.191 55.253 14.379 1.00 84.92 340 THR B C 1
ATOM 1932 O O . THR B 1 91 ? -18.783 56.199 13.850 1.00 66.51 340 THR B O 1
ATOM 1936 N N . ARG B 1 92 ? -17.322 55.395 15.372 1.00 48.16 341 ARG B N 1
ATOM 1937 C CA . ARG B 1 92 ? -17.130 56.659 16.068 1.00 49.07 341 ARG B CA 1
ATOM 1938 C C . ARG B 1 92 ? -15.643 56.882 16.297 1.00 63.37 341 ARG B C 1
ATOM 1939 O O . ARG B 1 92 ? -14.971 56.026 16.871 1.00 48.06 341 ARG B O 1
ATOM 1947 N N . ARG B 1 93 ? -15.120 58.018 15.844 1.00 75.88 342 ARG B N 1
ATOM 1948 C CA . ARG B 1 93 ? -13.713 58.328 16.077 1.00 80.04 342 ARG B CA 1
ATOM 1949 C C . ARG B 1 93 ? -13.441 58.414 17.581 1.00 57.68 342 ARG B C 1
ATOM 1950 O O . ARG B 1 93 ? -14.305 58.839 18.344 1.00 57.93 342 ARG B O 1
ATOM 1958 N N . TRP B 1 94 ? -12.252 57.995 18.008 1.00 70.59 343 TRP B N 1
ATOM 1959 C CA . TRP B 1 94 ? -11.953 57.934 19.437 1.00 82.18 343 TRP B CA 1
ATOM 1960 C C . TRP B 1 94 ? -11.389 59.222 20.021 1.00 79.88 343 TRP B C 1
ATOM 1961 O O . TRP B 1 94 ? -10.626 59.948 19.374 1.00 90.91 343 TRP B O 1
ATOM 1972 N N . LYS B 1 95 ? -11.773 59.467 21.270 1.00 166.88 344 LYS B N 1
ATOM 1973 C CA . LYS B 1 95 ? -11.327 60.610 22.054 1.00 189.29 344 LYS B CA 1
ATOM 1974 C C . LYS B 1 95 ? -11.414 60.207 23.535 1.00 151.65 344 LYS B C 1
ATOM 1975 O O . LYS B 1 95 ? -11.914 59.125 23.843 1.00 182.77 344 LYS B O 1
ATOM 1981 N N . PRO B 1 96 ? -10.932 61.066 24.455 1.00 72.38 345 PRO B N 1
ATOM 1982 C CA . PRO B 1 96 ? -10.902 60.759 25.890 1.00 70.92 345 PRO B CA 1
ATOM 1983 C C . PRO B 1 96 ? -11.754 59.562 26.313 1.00 121.44 345 PRO B C 1
ATOM 1984 O O . PRO B 1 96 ? -12.165 59.489 27.471 1.00 83.75 345 PRO B O 1
ATOM 1988 N N . PRO B 1 99 ? -15.711 59.007 26.742 1.00 108.35 348 PRO B N 1
ATOM 1989 C CA . PRO B 1 99 ? -17.108 58.660 27.028 1.00 123.08 348 PRO B CA 1
ATOM 1990 C C . PRO B 1 99 ? -17.547 57.308 26.439 1.00 73.16 348 PRO B C 1
ATOM 1991 O O . PRO B 1 99 ? -16.717 56.523 25.973 1.00 73.61 348 PRO B O 1
ATOM 1995 N N . ALA B 1 100 ? -18.850 57.042 26.490 1.00 124.21 349 ALA B N 1
ATOM 1996 C CA . ALA B 1 100 ? -19.439 55.828 25.925 1.00 130.56 349 ALA B CA 1
ATOM 1997 C C . ALA B 1 100 ? -20.821 56.157 25.363 1.00 58.24 349 ALA B C 1
ATOM 1998 O O . ALA B 1 100 ? -21.620 56.809 26.028 1.00 57.64 349 ALA B O 1
ATOM 2000 N N . PRO B 1 101 ? -21.102 55.709 24.129 1.00 80.29 350 PRO B N 1
ATOM 2001 C CA . PRO B 1 101 ? -22.308 56.102 23.385 1.00 54.69 350 PRO B CA 1
ATOM 2002 C C . PRO B 1 101 ? -23.623 55.632 24.003 1.00 60.14 350 PRO B C 1
ATOM 2003 O O . PRO B 1 101 ? -23.647 54.709 24.819 1.00 154.99 350 PRO B O 1
ATOM 2007 N N . ALA B 1 102 ? -24.712 56.281 23.601 1.00 72.64 351 ALA B N 1
ATOM 2008 C CA . ALA B 1 102 ? -26.055 55.895 24.019 1.00 115.92 351 ALA B CA 1
ATOM 2009 C C . ALA B 1 102 ? -26.959 55.751 22.796 1.00 73.56 351 ALA B C 1
ATOM 2010 O O . ALA B 1 102 ? -26.710 56.348 21.745 1.00 52.74 351 ALA B O 1
ATOM 2012 N N . ALA B 1 103 ? -28.017 54.965 22.942 1.00 45.96 352 ALA B N 1
ATOM 2013 C CA . ALA B 1 103 ? -28.855 54.603 21.804 1.00 60.70 352 ALA B CA 1
ATOM 2014 C C . ALA B 1 103 ? -30.061 55.525 21.604 1.00 115.35 352 ALA B C 1
ATOM 2015 O O . ALA B 1 103 ? -30.239 56.117 20.534 1.00 66.74 352 ALA B O 1
ATOM 2017 N N . GLY B 1 104 ? -30.891 55.644 22.634 1.00 81.51 353 GLY B N 1
ATOM 2018 C CA . GLY B 1 104 ? -32.136 56.374 22.507 1.00 98.45 353 GLY B CA 1
ATOM 2019 C C . GLY B 1 104 ? -33.244 55.399 22.175 1.00 67.20 353 GLY B C 1
ATOM 2020 O O . GLY B 1 104 ? -33.196 54.249 22.614 1.00 71.53 353 GLY B O 1
ATOM 2021 N N . ASN B 1 105 ? -34.231 55.848 21.399 1.00 46.46 354 ASN B N 1
ATOM 2022 C CA . ASN B 1 105 ? -35.375 55.003 21.046 1.00 61.69 354 ASN B CA 1
ATOM 2023 C C . ASN B 1 105 ? -35.321 54.440 19.629 1.00 143.25 354 ASN B C 1
ATOM 2024 O O . ASN B 1 105 ? -34.475 54.829 18.819 1.00 94.50 354 ASN B O 1
ATOM 2029 N N . CYS B 1 106 ? -36.252 53.535 19.338 1.00 58.82 355 CYS B N 1
ATOM 2030 C CA . CYS B 1 106 ? -36.229 52.752 18.103 1.00 61.18 355 CYS B CA 1
ATOM 2031 C C . CYS B 1 106 ? -37.074 53.338 16.970 1.00 50.87 355 CYS B C 1
ATOM 2032 O O . CYS B 1 106 ? -38.248 53.651 17.168 1.00 82.20 355 CYS B O 1
ATOM 2035 N N . PRO B 1 107 ? -36.475 53.470 15.771 1.00 89.06 356 PRO B N 1
ATOM 2036 C CA . PRO B 1 107 ? -37.199 53.981 14.601 1.00 41.88 356 PRO B CA 1
ATOM 2037 C C . PRO B 1 107 ? -38.271 53.008 14.128 1.00 63.06 356 PRO B C 1
ATOM 2038 O O . PRO B 1 107 ? -39.155 53.403 13.369 1.00 61.77 356 PRO B O 1
ATOM 2042 N N . LYS B 1 108 ? -38.198 51.756 14.568 1.00 60.42 357 LYS B N 1
ATOM 2043 C CA . LYS B 1 108 ? -39.183 50.763 14.160 1.00 47.39 357 LYS B CA 1
ATOM 2044 C C . LYS B 1 108 ? -40.369 50.692 15.122 1.00 56.87 357 LYS B C 1
ATOM 2045 O O . LYS B 1 108 ? -41.514 50.887 14.713 1.00 87.62 357 LYS B O 1
ATOM 2051 N N . CYS B 1 109 ? -40.100 50.430 16.398 1.00 59.58 358 CYS B N 1
ATOM 2052 C CA . CYS B 1 109 ? -41.177 50.168 17.350 1.00 68.08 358 CYS B CA 1
ATOM 2053 C C . CYS B 1 109 ? -41.302 51.221 18.452 1.00 42.78 358 CYS B C 1
ATOM 2054 O O . CYS B 1 109 ? -42.254 51.201 19.232 1.00 95.63 358 CYS B O 1
ATOM 2057 N N . GLY B 1 110 ? -40.343 52.137 18.513 1.00 50.84 359 GLY B N 1
ATOM 2058 C CA . GLY B 1 110 ? -40.389 53.213 19.486 1.00 106.79 359 GLY B CA 1
ATOM 2059 C C . GLY B 1 110 ? -39.873 52.846 20.864 1.00 50.33 359 GLY B C 1
ATOM 2060 O O . GLY B 1 110 ? -39.751 53.717 21.723 1.00 52.96 359 GLY B O 1
ATOM 2061 N N . SER B 1 111 ? -39.578 51.564 21.077 1.00 61.13 360 SER B N 1
ATOM 2062 C CA . SER B 1 111 ? -39.025 51.088 22.344 1.00 46.17 360 SER B CA 1
ATOM 2063 C C . SER B 1 111 ? -37.593 51.587 22.558 1.00 151.33 360 SER B C 1
ATOM 2064 O O . SER B 1 111 ? -37.017 52.238 21.686 1.00 51.64 360 SER B O 1
ATOM 2067 N N . SER B 1 112 ? -37.015 51.270 23.714 1.00 64.95 361 SER B N 1
ATOM 2068 C CA . SER B 1 112 ? -35.672 51.735 24.046 1.00 56.80 361 SER B CA 1
ATOM 2069 C C . SER B 1 112 ? -34.572 50.977 23.318 1.00 37.56 361 SER B C 1
ATOM 2070 O O . SER B 1 112 ? -34.429 49.768 23.469 1.00 53.37 361 SER B O 1
ATOM 2073 N N . LEU B 1 113 ? -33.790 51.698 22.528 1.00 36.61 362 LEU B N 1
ATOM 2074 C CA . LEU B 1 113 ? -32.573 51.137 21.979 1.00 33.33 362 LEU B CA 1
ATOM 2075 C C . LEU B 1 113 ? -31.501 51.138 23.060 1.00 60.74 362 LEU B C 1
ATOM 2076 O O . LEU B 1 113 ? -31.430 52.060 23.877 1.00 54.82 362 LEU B O 1
ATOM 2081 N N . GLU B 1 114 ? -30.674 50.097 23.066 1.00 50.86 363 GLU B N 1
ATOM 2082 C CA . GLU B 1 114 ? -29.570 50.000 24.014 1.00 151.29 363 GLU B CA 1
ATOM 2083 C C . GLU B 1 114 ? -28.279 49.710 23.269 1.00 51.63 363 GLU B C 1
ATOM 2084 O O . GLU B 1 114 ? -28.246 48.834 22.406 1.00 100.63 363 GLU B O 1
ATOM 2090 N N . VAL B 1 115 ? -27.213 50.431 23.604 1.00 57.93 364 VAL B N 1
ATOM 2091 C CA . VAL B 1 115 ? -25.903 50.089 23.077 1.00 36.04 364 VAL B CA 1
ATOM 2092 C C . VAL B 1 115 ? -25.535 48.755 23.686 1.00 50.72 364 VAL B C 1
ATOM 2093 O O . VAL B 1 115 ? -25.306 48.651 24.890 1.00 138.32 364 VAL B O 1
ATOM 2097 N N . THR B 1 116 ? -25.523 47.725 22.851 1.00 53.01 365 THR B N 1
ATOM 2098 C CA . THR B 1 116 ? -25.267 46.375 23.323 1.00 41.33 365 THR B CA 1
ATOM 2099 C C . THR B 1 116 ? -23.784 46.013 23.233 1.00 46.14 365 THR B C 1
ATOM 2100 O O . THR B 1 116 ? -23.345 45.015 23.805 1.00 162.52 365 THR B O 1
ATOM 2104 N N . ASP B 1 117 ? -23.012 46.833 22.529 1.00 50.81 366 ASP B N 1
ATOM 2105 C CA . ASP B 1 117 ? -21.589 46.562 22.372 1.00 50.67 366 ASP B CA 1
ATOM 2106 C C . ASP B 1 117 ? -20.793 47.747 21.841 1.00 41.63 366 ASP B C 1
ATOM 2107 O O . ASP B 1 117 ? -21.215 48.450 20.923 1.00 59.84 366 ASP B O 1
ATOM 2112 N N . VAL B 1 118 ? -19.634 47.961 22.444 1.00 86.08 367 VAL B N 1
ATOM 2113 C CA . VAL B 1 118 ? -18.620 48.809 21.853 1.00 52.40 367 VAL B CA 1
ATOM 2114 C C . VAL B 1 118 ? -17.360 47.955 21.752 1.00 121.16 367 VAL B C 1
ATOM 2115 O O . VAL B 1 118 ? -17.002 47.238 22.690 1.00 75.35 367 VAL B O 1
ATOM 2119 N N . THR B 1 119 ? -16.712 48.013 20.596 1.00 49.61 368 THR B N 1
ATOM 2120 C CA . THR B 1 119 ? -15.549 47.186 20.320 1.00 150.53 368 THR B CA 1
ATOM 2121 C C . THR B 1 119 ? -14.550 48.034 19.541 1.00 146.90 368 THR B C 1
ATOM 2122 O O . THR B 1 119 ? -14.921 48.749 18.610 1.00 60.05 368 THR B O 1
ATOM 2126 N N . ASP B 1 120 ? -13.291 47.985 19.958 1.00 88.06 369 ASP B N 1
ATOM 2127 C CA . ASP B 1 120 ? -12.233 48.724 19.292 1.00 58.84 369 ASP B CA 1
ATOM 2128 C C . ASP B 1 120 ? -12.191 48.285 17.831 1.00 89.04 369 ASP B C 1
ATOM 2129 O O . ASP B 1 120 ? -12.201 47.091 17.542 1.00 79.33 369 ASP B O 1
ATOM 2134 N N . ILE B 1 121 ? -12.166 49.246 16.910 1.00 74.62 370 ILE B N 1
ATOM 2135 C CA . ILE B 1 121 ? -12.135 48.930 15.479 1.00 90.47 370 ILE B CA 1
ATOM 2136 C C . ILE B 1 121 ? -11.028 47.933 15.135 1.00 54.24 370 ILE B C 1
ATOM 2137 O O . ILE B 1 121 ? -11.266 46.944 14.435 1.00 62.63 370 ILE B O 1
ATOM 2142 N N . VAL B 1 122 ? -9.824 48.198 15.635 1.00 71.81 371 VAL B N 1
ATOM 2143 C CA . VAL B 1 122 ? -8.689 47.317 15.401 1.00 47.21 371 VAL B CA 1
ATOM 2144 C C . VAL B 1 122 ? -9.000 45.899 15.869 1.00 42.09 371 VAL B C 1
ATOM 2145 O O . VAL B 1 122 ? -8.602 44.927 15.234 1.00 67.63 371 VAL B O 1
ATOM 2149 N N . ASP B 1 123 ? -9.729 45.787 16.974 1.00 56.49 372 ASP B N 1
ATOM 2150 C CA . ASP B 1 123 ? -10.158 44.484 17.462 1.00 43.24 372 ASP B CA 1
ATOM 2151 C C . ASP B 1 123 ? -11.045 43.763 16.435 1.00 41.00 372 ASP B C 1
ATOM 2152 O O . ASP B 1 123 ? -10.696 42.679 15.967 1.00 93.69 372 ASP B O 1
ATOM 2157 N N . GLU B 1 124 ? -12.182 44.365 16.083 1.00 64.60 373 GLU B N 1
ATOM 2158 C CA . GLU B 1 124 ? -13.128 43.743 15.153 1.00 116.43 3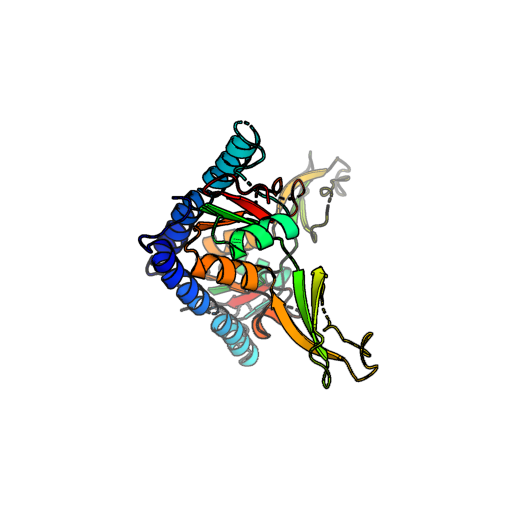73 GLU B CA 1
ATOM 2159 C C . GLU B 1 124 ? -12.439 43.291 13.876 1.00 82.87 373 GLU B C 1
ATOM 2160 O O . GLU B 1 124 ? -12.617 42.157 13.426 1.00 62.46 373 GLU B O 1
ATOM 2166 N N . PHE B 1 125 ? -11.660 44.197 13.295 1.00 67.01 374 PHE B N 1
ATOM 2167 C CA . PHE B 1 125 ? -10.988 43.933 12.033 1.00 61.75 374 PHE B CA 1
ATOM 2168 C C . PHE B 1 125 ? -9.960 42.824 12.182 1.00 89.25 374 PHE B C 1
ATOM 2169 O O . PHE B 1 125 ? -9.731 42.046 11.253 1.00 80.61 374 PHE B O 1
ATOM 2177 N N . SER B 1 126 ? -9.362 42.747 13.367 1.00 56.54 375 SER B N 1
ATOM 2178 C CA . SER B 1 126 ? -8.439 41.666 13.691 1.00 70.22 375 SER B CA 1
ATOM 2179 C C . SER B 1 126 ? -9.146 40.315 13.769 1.00 85.12 375 SER B C 1
ATOM 2180 O O . SER B 1 126 ? -8.713 39.342 13.148 1.00 106.27 375 SER B O 1
ATOM 2183 N N . GLU B 1 127 ? -10.225 40.251 14.544 1.00 89.79 376 GLU B N 1
ATOM 2184 C CA . GLU B 1 127 ? -10.997 39.022 14.629 1.00 81.23 376 GLU B CA 1
ATOM 2185 C C . GLU B 1 127 ? -11.452 38.643 13.233 1.00 68.64 376 GLU B C 1
ATOM 2186 O O . GLU B 1 127 ? -11.324 37.491 12.822 1.00 72.19 376 GLU B O 1
ATOM 2192 N N . LEU B 1 128 ? -11.964 39.629 12.504 1.00 67.87 377 LEU B N 1
ATOM 2193 C CA . LEU B 1 128 ? -12.406 39.425 11.131 1.00 65.10 377 LEU B CA 1
ATOM 2194 C C . LEU B 1 128 ? -11.300 38.805 10.294 1.00 54.33 377 LEU B C 1
ATOM 2195 O O . LEU B 1 128 ? -11.566 37.995 9.405 1.00 53.51 377 LEU B O 1
ATOM 2200 N N . ALA B 1 129 ? -10.061 39.189 10.590 1.00 66.06 378 ALA B N 1
ATOM 2201 C CA . ALA B 1 129 ? -8.899 38.697 9.856 1.00 45.10 378 ALA B CA 1
ATOM 2202 C C . ALA B 1 129 ? -8.415 37.338 10.346 1.00 41.35 378 ALA B C 1
ATOM 2203 O O . ALA B 1 129 ? -7.771 36.612 9.592 1.00 60.88 378 ALA B O 1
ATOM 2205 N N . ASP B 1 130 ? -8.721 36.991 11.597 1.00 92.05 379 ASP B N 1
ATOM 2206 C CA . ASP B 1 130 ? -8.311 35.693 12.139 1.00 114.99 379 ASP B CA 1
ATOM 2207 C C . ASP B 1 130 ? -9.141 34.534 11.582 1.00 110.75 379 ASP B C 1
ATOM 2208 O O . ASP B 1 130 ? -8.652 33.407 11.471 1.00 68.79 379 ASP B O 1
ATOM 2213 N N . LYS B 1 131 ? -10.393 34.805 11.225 1.00 73.24 380 LYS B N 1
ATOM 2214 C CA . LYS B 1 131 ? -11.255 33.740 10.723 1.00 86.08 380 LYS B CA 1
ATOM 2215 C C . LYS B 1 131 ? -10.962 33.394 9.263 1.00 59.68 380 LYS B C 1
ATOM 2216 O O . LYS B 1 131 ? -11.168 32.256 8.845 1.00 149.51 380 LYS B O 1
ATOM 2222 N N . SER B 1 132 ? -10.465 34.363 8.496 1.00 73.00 381 SER B N 1
ATOM 2223 C CA . SER B 1 132 ? -10.064 34.097 7.111 1.00 52.29 381 SER B CA 1
ATOM 2224 C C . SER B 1 132 ? -8.555 33.846 6.936 1.00 80.74 381 SER B C 1
ATOM 2225 O O . SER B 1 132 ? -8.096 33.575 5.827 1.00 50.28 381 SER B O 1
ATOM 2228 N N . ASN B 1 133 ? -7.803 33.912 8.034 1.00 51.27 382 ASN B N 1
ATOM 2229 C CA . ASN B 1 133 ? -6.344 33.742 8.012 1.00 67.13 382 ASN B CA 1
ATOM 2230 C C . ASN B 1 133 ? -5.619 34.770 7.144 1.00 73.39 382 ASN B C 1
ATOM 2231 O O . ASN B 1 133 ? -4.626 34.451 6.484 1.00 78.04 382 ASN B O 1
ATOM 2236 N N . ALA B 1 134 ? -6.118 36.001 7.149 1.00 45.08 383 ALA B N 1
ATOM 2237 C CA . ALA B 1 134 ? -5.468 37.084 6.428 1.00 36.82 383 ALA B CA 1
ATOM 2238 C C . ALA B 1 134 ? -4.287 37.577 7.241 1.00 45.30 383 ALA B C 1
ATOM 2239 O O . ALA B 1 134 ? -4.356 37.642 8.470 1.00 56.34 383 ALA B O 1
ATOM 2241 N N . LYS B 1 135 ? -3.200 37.914 6.553 1.00 58.34 384 LYS B N 1
ATOM 2242 C CA . LYS B 1 135 ? -1.994 38.405 7.213 1.00 148.99 384 LYS B CA 1
ATOM 2243 C C . LYS B 1 135 ? -2.180 39.863 7.655 1.00 41.83 384 LYS B C 1
ATOM 2244 O O . LYS B 1 135 ? -2.422 40.742 6.828 1.00 108.43 384 LYS B O 1
ATOM 2250 N N . VAL B 1 136 ? -2.079 40.112 8.960 1.00 74.88 385 VAL B N 1
ATOM 2251 C CA . VAL B 1 136 ? -2.329 41.448 9.509 1.00 47.97 385 VAL B CA 1
ATOM 2252 C C . VAL B 1 136 ? -1.051 42.240 9.809 1.00 66.12 385 VAL B C 1
ATOM 2253 O O . VAL B 1 136 ? -0.173 41.765 10.527 1.00 84.53 385 VAL B O 1
ATOM 2257 N N . VAL B 1 137 ? -0.969 43.456 9.271 1.00 118.81 386 VAL B N 1
ATOM 2258 C CA . VAL B 1 137 ? 0.209 44.307 9.444 1.00 41.18 386 VAL B CA 1
ATOM 2259 C C . VAL B 1 137 ? -0.152 45.723 9.923 1.00 35.71 386 VAL B C 1
ATOM 2260 O O . VAL B 1 137 ? -1.006 46.383 9.333 1.00 65.81 386 VAL B O 1
ATOM 2264 N N . PHE B 1 138 ? 0.500 46.183 10.992 1.00 40.48 387 PHE B N 1
ATOM 2265 C CA . PHE B 1 138 ? 0.266 47.530 11.526 1.00 37.43 387 PHE B CA 1
ATOM 2266 C C . PHE B 1 138 ? 1.285 48.545 11.021 1.00 58.65 387 PHE B C 1
ATOM 2267 O O . PHE B 1 138 ? 2.486 48.369 11.207 1.00 61.79 387 PHE B O 1
ATOM 2275 N N . VAL B 1 139 ? 0.802 49.614 10.397 1.00 69.55 388 VAL B N 1
ATOM 2276 C CA . VAL B 1 139 ? 1.684 50.589 9.765 1.00 57.79 388 VAL B CA 1
ATOM 2277 C C . VAL B 1 139 ? 1.622 51.951 10.459 1.00 118.79 388 VAL B C 1
ATOM 2278 O O . VAL B 1 139 ? 0.554 52.397 10.882 1.00 61.07 388 VAL B O 1
ATOM 2282 N N . SER B 1 140 ? 2.776 52.602 10.576 1.00 100.45 389 SER B N 1
ATOM 2283 C CA . SER B 1 140 ? 2.879 53.864 11.300 1.00 79.64 389 SER B CA 1
ATOM 2284 C C . SER B 1 140 ? 3.361 55.008 10.415 1.00 92.81 389 SER B C 1
ATOM 2285 O O . SER B 1 140 ? 3.086 56.176 10.698 1.00 115.19 389 SER B O 1
ATOM 2288 N N . GLY B 1 146 ? 3.377 54.783 5.042 1.00 61.39 395 GLY B N 1
ATOM 2289 C CA . GLY B 1 146 ? 3.331 54.493 6.465 1.00 53.55 395 GLY B CA 1
ATOM 2290 C C . GLY B 1 146 ? 2.297 55.361 7.142 1.00 64.78 395 GLY B C 1
ATOM 2291 O O . GLY B 1 146 ? 1.332 54.874 7.734 1.00 108.82 395 GLY B O 1
ATOM 2292 N N . SER B 1 147 ? 2.518 56.666 7.055 1.00 143.13 396 SER B N 1
ATOM 2293 C CA . SER B 1 147 ? 1.525 57.651 7.444 1.00 104.99 396 SER B CA 1
ATOM 2294 C C . SER B 1 147 ? 0.781 58.060 6.184 1.00 83.23 396 SER B C 1
ATOM 2295 O O . SER B 1 147 ? -0.169 58.837 6.225 1.00 79.67 396 SER B O 1
ATOM 2298 N N . GLN B 1 148 ? 1.232 57.527 5.055 1.00 109.12 397 GLN B N 1
ATOM 2299 C CA . GLN B 1 148 ? 0.545 57.736 3.793 1.00 53.30 397 GLN B CA 1
ATOM 2300 C C . GLN B 1 148 ? -0.678 56.841 3.780 1.00 59.90 397 GLN B C 1
ATOM 2301 O O . GLN B 1 148 ? -1.598 57.027 2.986 1.00 62.54 397 GLN B O 1
ATOM 2307 N N . LEU B 1 149 ? -0.668 55.862 4.679 1.00 114.65 398 LEU B N 1
ATOM 2308 C CA . LEU B 1 149 ? -1.823 55.015 4.921 1.00 63.13 398 LEU B CA 1
ATOM 2309 C C . LEU B 1 149 ? -2.825 55.755 5.791 1.00 45.63 398 LEU B C 1
ATOM 2310 O O . LEU B 1 149 ? -3.966 55.973 5.387 1.00 89.78 398 LEU B O 1
ATOM 2323 N N . ASN B 1 151 ? -3.292 58.625 6.282 1.00 61.34 400 ASN B N 1
ATOM 2324 C CA . ASN B 1 151 ? -3.777 59.876 5.720 1.00 110.40 400 ASN B CA 1
ATOM 2325 C C . ASN B 1 151 ? -4.415 59.734 4.340 1.00 115.16 400 ASN B C 1
ATOM 2326 O O . ASN B 1 151 ? -5.559 60.143 4.132 1.00 100.24 400 ASN B O 1
ATOM 2331 N N . ALA B 1 152 ? -3.680 59.150 3.400 1.00 109.13 401 ALA B N 1
ATOM 2332 C CA . ALA B 1 152 ? -4.172 59.026 2.034 1.00 76.11 401 ALA B CA 1
ATOM 2333 C C . ALA B 1 152 ? -5.350 58.061 1.919 1.00 106.80 401 ALA B C 1
ATOM 2334 O O . ALA B 1 152 ? -6.148 58.160 0.983 1.00 78.35 401 ALA B O 1
ATOM 2336 N N . PHE B 1 153 ? -5.466 57.136 2.868 1.00 44.46 402 PHE B N 1
ATOM 2337 C CA . PHE B 1 153 ? -6.484 56.095 2.767 1.00 42.71 402 PHE B CA 1
ATOM 2338 C C . PHE B 1 153 ? -7.264 55.879 4.056 1.00 53.98 402 PHE B C 1
ATOM 2339 O O . PHE B 1 153 ? -8.296 55.221 4.051 1.00 87.44 402 PHE B O 1
ATOM 2347 N N . GLY B 1 154 ? -6.776 56.430 5.160 1.00 65.33 403 GLY B N 1
ATOM 2348 C CA . GLY B 1 154 ? -7.513 56.361 6.407 1.00 58.44 403 GLY B CA 1
ATOM 2349 C C . GLY B 1 154 ? -7.067 55.264 7.357 1.00 57.74 403 GLY B C 1
ATOM 2350 O O . GLY B 1 154 ? -7.784 54.919 8.294 1.00 85.78 403 GLY B O 1
ATOM 2351 N N . GLY B 1 155 ? -5.885 54.708 7.124 1.00 54.56 404 GLY B N 1
ATOM 2352 C CA . GLY B 1 155 ? -5.314 53.756 8.058 1.00 72.19 404 GLY B CA 1
ATOM 2353 C C . GLY B 1 155 ? -5.872 52.354 7.935 1.00 55.68 404 GLY B C 1
ATOM 2354 O O . GLY B 1 155 ? -5.490 51.468 8.692 1.00 59.52 404 GLY B O 1
ATOM 2355 N N . ILE B 1 156 ? -6.782 52.156 6.987 1.00 54.07 405 ILE B N 1
ATOM 2356 C CA . ILE B 1 156 ? -7.308 50.828 6.680 1.00 41.46 405 ILE B CA 1
ATOM 2357 C C . ILE B 1 156 ? -7.157 50.581 5.190 1.00 39.34 405 ILE B C 1
ATOM 2358 O O . ILE B 1 156 ? -7.585 51.394 4.373 1.00 69.57 405 ILE B O 1
ATOM 2363 N N . ALA B 1 157 ? -6.535 49.468 4.833 1.00 48.23 406 ALA B N 1
ATOM 2364 C CA . ALA B 1 157 ? -6.334 49.133 3.433 1.00 28.57 406 ALA B CA 1
ATOM 2365 C C . ALA B 1 157 ? -6.108 47.640 3.350 1.00 41.61 406 ALA B C 1
ATOM 2366 O O . ALA B 1 157 ? -5.777 47.003 4.348 1.00 49.56 406 ALA B O 1
ATOM 2368 N N . ALA B 1 158 ? -6.296 47.074 2.168 1.00 36.46 407 ALA B N 1
ATOM 2369 C CA . ALA B 1 158 ? -6.150 45.640 2.015 1.00 28.66 407 ALA B CA 1
ATOM 2370 C C . ALA B 1 158 ? -5.714 45.267 0.616 1.00 37.13 407 ALA B C 1
ATOM 2371 O O . ALA B 1 158 ? -6.093 45.902 -0.367 1.00 62.76 407 ALA B O 1
ATOM 2373 N N . ILE B 1 159 ? -4.897 44.228 0.552 1.00 60.82 408 ILE B N 1
ATOM 2374 C CA . ILE B 1 159 ? -4.537 43.599 -0.699 1.00 88.98 408 ILE B CA 1
ATOM 2375 C C . ILE B 1 159 ? -5.379 42.344 -0.783 1.00 58.20 408 ILE B C 1
ATOM 2376 O O . ILE B 1 159 ? -5.221 41.426 0.016 1.00 46.65 408 ILE B O 1
ATOM 2381 N N . LEU B 1 160 ? -6.299 42.316 -1.734 1.00 46.36 409 LEU B N 1
ATOM 2382 C CA . LEU B 1 160 ? -7.207 41.194 -1.840 1.00 40.04 409 LEU B CA 1
ATOM 2383 C C . LEU B 1 160 ? -6.451 39.937 -2.243 1.00 64.78 409 LEU B C 1
ATOM 2384 O O . LEU B 1 160 ? -5.238 39.960 -2.431 1.00 76.76 409 LEU B O 1
ATOM 2389 N N . ARG B 1 161 ? -7.174 38.830 -2.344 1.00 52.93 410 ARG B N 1
ATOM 2390 C CA . ARG B 1 161 ? -6.617 37.595 -2.870 1.00 45.54 410 ARG B CA 1
ATOM 2391 C C . ARG B 1 161 ? -7.045 37.499 -4.322 1.00 52.23 410 ARG B C 1
ATOM 2392 O O . ARG B 1 161 ? -6.441 36.787 -5.122 1.00 50.63 410 ARG B O 1
ATOM 2400 N N . TYR B 1 162 ? -8.108 38.238 -4.631 1.00 72.81 411 TYR B N 1
ATOM 2401 C CA . TYR B 1 162 ? -8.697 38.321 -5.966 1.00 87.74 411 TYR B CA 1
ATOM 2402 C C . TYR B 1 162 ? -9.622 39.559 -6.040 1.00 56.35 411 TYR B C 1
ATOM 2403 O O . TYR B 1 162 ? -9.922 40.180 -5.014 1.00 52.89 411 TYR B O 1
ATOM 2412 N N . ASN B 1 163 ? -10.045 39.936 -7.244 1.00 147.48 412 ASN B N 1
ATOM 2413 C CA . ASN B 1 163 ? -10.979 41.054 -7.416 1.00 60.83 412 ASN B CA 1
ATOM 2414 C C . ASN B 1 163 ? -12.399 40.616 -7.047 1.00 69.37 412 ASN B C 1
ATOM 2415 O O . ASN B 1 163 ? -12.878 39.576 -7.500 1.00 62.44 412 ASN B O 1
ATOM 2420 N N . THR B 1 164 ? -13.077 41.401 -6.222 1.00 110.90 413 THR B N 1
ATOM 2421 C CA . THR B 1 164 ? -14.390 40.999 -5.730 1.00 52.54 413 THR B CA 1
ATOM 2422 C C . THR B 1 164 ? -15.494 41.906 -6.257 1.00 50.35 413 THR B C 1
ATOM 2423 O O . THR B 1 164 ? -16.672 41.554 -6.202 1.00 70.10 413 THR B O 1
ATOM 2427 N N . GLY B 1 165 ? -15.105 43.072 -6.766 1.00 51.47 414 GLY B N 1
ATOM 2428 C CA . GLY B 1 165 ? -16.059 44.066 -7.220 1.00 89.02 414 GLY B CA 1
ATOM 2429 C C . GLY B 1 165 ? -16.603 44.812 -6.023 1.00 74.69 414 GLY B C 1
ATOM 2430 O O . GLY B 1 165 ? -17.510 45.646 -6.132 1.00 56.87 414 GLY B O 1
ATOM 2431 N N . VAL B 1 166 ? -16.035 44.491 -4.866 1.00 55.69 415 VAL B N 1
ATOM 2432 C CA . VAL B 1 166 ? -16.420 45.115 -3.612 1.00 106.04 415 VAL B CA 1
ATOM 2433 C C . VAL B 1 166 ? -15.360 46.121 -3.191 1.00 111.59 415 VAL B C 1
ATOM 2434 O O . VAL B 1 166 ? -15.683 47.133 -2.567 1.00 71.81 415 VAL B O 1
#

CATH classification: 1.20.5.170 (+1 more: 3.30.1330.30)

Organism: Methanosarcina mazei (strain ATCC BAA-159 / DSM 3647 / Goe1 / Go1 / JCM 11833 / OCM 88) (NCBI:txid192952)

Radius of gyration: 28.85 Å; Cα contacts (8 Å, |Δi|>4): 576; chains: 2; bounding box: 80×63×71 Å

Nearest PDB structures (foldseek):
  3ir9-assembly1_B  TM=1.006E+00  e=4.558E-31  Methanosarcina mazei
  3ir9-assembly1_A  TM=9.793E-01  e=9.973E-26  Methanosarcina mazei
  7o80-assembly1_By  TM=7.663E-01  e=9.182E-10  Oryctolagus cuniculus
  8ipa-assembly1_bl  TM=7.555E-01  e=2.784E-08  Triticum aestivum
  4crm-assembly1_X  TM=6.549E-01  e=2.185E-07  Saccharomyces cerevisiae

Sequence (315 aa):
AYTDESGLSELVNAAGEKLQDLELGQKNAVRDFFKELIADSGKVAYGESQVRANLEINSVDVLLLSEDLRAERVTTKCSVCGYENKWTRRWWKPPAPAAGNCPKCGSSLEVTDVTDIVDEFSELADKSNAKVVFVSTDFDEGSQLNAFGGIAAILRYNTGVAYTDESGLSELVNAAGEKLQDLELGQKNAVRDFFKELIADSGKVAYGESQVRANLEINSVDVLLLSEDLRAERVTTKCSVCGYENKWTRRWKPPAPAAGNCPKCGSSLEVTDVTDIVDEFSELADKSNAKVVFVSGSQLNAFGGIAAILRYNTGV